Protein AF-C5M8R8-F1 (afdb_monomer_lite)

Organism: Candida tropicalis (strain ATCC MYA-3404 / T1) (NCBI:txid294747)

Structure (mmCIF, N/CA/C/O backbone):
data_AF-C5M8R8-F1
#
_entry.id   AF-C5M8R8-F1
#
loop_
_atom_site.group_PDB
_atom_site.id
_atom_site.type_symbol
_atom_site.label_atom_id
_atom_site.label_alt_id
_atom_site.label_comp_id
_atom_site.label_asym_id
_atom_site.label_entity_id
_atom_site.label_seq_id
_atom_site.pdbx_PDB_ins_code
_atom_site.Cartn_x
_atom_site.Cartn_y
_atom_site.Cartn_z
_atom_site.occupancy
_atom_site.B_iso_or_equiv
_atom_site.auth_seq_id
_atom_site.auth_comp_id
_atom_site.auth_asym_id
_atom_site.auth_atom_id
_atom_site.pdbx_PDB_model_num
ATOM 1 N N . MET A 1 1 ? 21.595 19.794 -21.893 1.00 38.69 1 MET A N 1
ATOM 2 C CA . MET A 1 1 ? 20.737 19.032 -20.959 1.00 38.69 1 MET A CA 1
ATOM 3 C C . MET A 1 1 ? 20.472 17.686 -21.606 1.00 38.69 1 MET A C 1
ATOM 5 O O . MET A 1 1 ? 19.886 17.672 -22.680 1.00 38.69 1 MET A O 1
ATOM 9 N N . SER A 1 2 ? 20.984 16.586 -21.053 1.00 41.25 2 SER A N 1
ATOM 10 C CA . SER A 1 2 ? 20.682 15.249 -21.571 1.00 41.25 2 SER A CA 1
ATOM 11 C C . SER A 1 2 ? 19.192 14.976 -21.369 1.00 41.25 2 SER A C 1
ATOM 13 O O . SER A 1 2 ? 18.693 14.993 -20.246 1.00 41.25 2 SER A O 1
ATOM 15 N N . SER A 1 3 ? 18.459 14.793 -22.465 1.00 56.84 3 SER A N 1
ATOM 16 C CA . SER A 1 3 ? 17.086 14.297 -22.409 1.00 56.84 3 SER A CA 1
ATOM 17 C C . SER A 1 3 ? 17.131 12.890 -21.816 1.00 56.84 3 SER A C 1
ATOM 19 O O . SER A 1 3 ? 17.787 12.015 -22.382 1.00 56.84 3 SER A O 1
ATOM 21 N N . PHE A 1 4 ? 16.493 12.669 -20.665 1.00 71.19 4 PHE A N 1
ATOM 22 C CA . PHE A 1 4 ? 16.298 11.312 -20.165 1.00 71.19 4 PHE A CA 1
ATOM 23 C C . PHE A 1 4 ? 15.387 10.574 -21.144 1.00 71.19 4 PHE A C 1
ATOM 25 O O . PHE A 1 4 ? 14.213 10.919 -21.295 1.00 71.19 4 PHE A O 1
ATOM 32 N N . ASP A 1 5 ? 15.923 9.555 -21.810 1.00 83.94 5 ASP A N 1
ATOM 33 C CA . ASP A 1 5 ? 15.133 8.689 -22.676 1.00 83.94 5 ASP A CA 1
ATOM 34 C C . ASP A 1 5 ? 14.325 7.702 -21.821 1.00 83.94 5 ASP A C 1
ATOM 36 O O . ASP A 1 5 ? 14.727 6.565 -21.564 1.00 83.94 5 ASP A O 1
ATOM 40 N N . ILE A 1 6 ? 13.169 8.173 -21.344 1.00 88.88 6 ILE A N 1
ATOM 41 C CA . ILE A 1 6 ? 12.227 7.377 -20.547 1.00 88.88 6 ILE A CA 1
ATOM 42 C C . ILE A 1 6 ? 11.770 6.133 -21.318 1.00 88.88 6 ILE A C 1
ATOM 44 O O . ILE A 1 6 ? 11.559 5.088 -20.707 1.00 88.88 6 ILE A O 1
ATOM 48 N N . GLY A 1 7 ? 11.649 6.217 -22.648 1.00 88.81 7 GLY A N 1
ATOM 49 C CA . GLY A 1 7 ? 11.274 5.079 -23.485 1.00 88.81 7 GLY A CA 1
ATOM 50 C C . GLY A 1 7 ? 12.310 3.962 -23.399 1.00 88.81 7 GLY A C 1
ATOM 51 O O . GLY A 1 7 ? 11.953 2.810 -23.146 1.00 88.81 7 GLY A O 1
ATOM 52 N N . LYS A 1 8 ? 13.594 4.321 -23.503 1.00 90.75 8 LYS A N 1
ATOM 53 C CA . LYS A 1 8 ? 14.705 3.379 -23.342 1.00 90.75 8 LYS A CA 1
ATOM 54 C C . LYS A 1 8 ? 14.744 2.760 -21.944 1.00 90.75 8 LYS A C 1
ATOM 56 O O . LYS A 1 8 ? 14.885 1.544 -21.835 1.00 90.75 8 LYS A O 1
ATOM 61 N N . ILE A 1 9 ? 14.566 3.557 -20.884 1.00 92.38 9 ILE A N 1
ATOM 62 C CA . ILE A 1 9 ? 14.523 3.036 -19.503 1.00 92.38 9 ILE A CA 1
ATOM 63 C C . ILE A 1 9 ? 13.389 2.012 -19.358 1.00 92.38 9 ILE A C 1
ATOM 65 O O . ILE A 1 9 ? 13.623 0.904 -18.884 1.00 92.38 9 ILE A O 1
ATOM 69 N N . VAL A 1 10 ? 12.184 2.339 -19.834 1.00 92.56 10 VAL A N 1
ATOM 70 C CA . VAL A 1 10 ? 11.015 1.443 -19.794 1.00 92.56 10 VAL A CA 1
ATOM 71 C C . VAL A 1 10 ? 11.273 0.130 -20.539 1.00 92.56 10 VAL A C 1
ATOM 73 O O . VAL A 1 10 ? 10.961 -0.942 -20.011 1.00 92.56 10 VAL A O 1
ATOM 76 N N . SER A 1 11 ? 11.873 0.187 -21.734 1.00 90.94 11 SER A N 1
ATOM 77 C CA . SER A 1 11 ? 12.213 -1.026 -22.487 1.00 90.94 11 SER A CA 1
ATOM 78 C C . SER A 1 11 ? 13.253 -1.885 -21.770 1.00 90.94 11 SER A C 1
ATOM 80 O O . SER A 1 11 ? 13.098 -3.102 -21.714 1.00 90.94 11 SER A O 1
ATOM 82 N N . SER A 1 12 ? 14.267 -1.263 -21.162 1.00 91.81 12 SER A N 1
ATOM 83 C CA . SER A 1 12 ? 15.337 -1.982 -20.468 1.00 91.81 12 SER A CA 1
ATOM 84 C C . SER A 1 12 ? 14.864 -2.606 -19.151 1.00 91.81 12 SER A C 1
ATOM 86 O O . SER A 1 12 ? 15.267 -3.724 -18.841 1.00 91.81 12 SER A O 1
ATOM 88 N N . LEU A 1 13 ? 13.956 -1.950 -18.412 1.00 91.44 13 LEU A N 1
ATOM 89 C CA . LEU A 1 13 ? 13.309 -2.525 -17.219 1.00 91.44 13 LEU A CA 1
ATOM 90 C C . LEU A 1 13 ? 12.510 -3.793 -17.553 1.00 91.44 13 LEU A C 1
ATOM 92 O O . LEU A 1 13 ? 12.461 -4.722 -16.753 1.00 91.44 13 LEU A O 1
ATOM 96 N N . SER A 1 14 ? 11.921 -3.842 -18.750 1.00 89.38 14 SER A N 1
ATOM 97 C CA . SER A 1 14 ? 11.126 -4.980 -19.233 1.00 89.38 14 SER A CA 1
ATOM 98 C C . SER A 1 14 ? 11.961 -6.037 -19.973 1.00 89.38 14 SER A C 1
ATOM 100 O O . SER A 1 14 ? 11.403 -6.985 -20.524 1.00 89.38 14 SER A O 1
ATOM 102 N N . SER A 1 15 ? 13.286 -5.873 -20.039 1.00 90.12 15 SER A N 1
ATOM 103 C CA . SER A 1 15 ? 14.164 -6.774 -20.788 1.00 90.12 15 SER A CA 1
ATOM 104 C C . SER A 1 15 ? 14.298 -8.138 -20.116 1.00 90.12 15 SER A C 1
ATOM 106 O O . SER A 1 15 ? 14.387 -8.260 -18.894 1.00 90.12 15 SER A O 1
ATOM 108 N N . THR A 1 16 ? 14.432 -9.193 -20.916 1.00 88.06 16 THR A N 1
ATOM 109 C CA . THR A 1 16 ? 14.779 -10.530 -20.416 1.00 88.06 16 THR A CA 1
ATOM 110 C C . THR A 1 16 ? 16.230 -10.611 -19.930 1.00 88.06 16 THR A C 1
ATOM 112 O O . THR A 1 16 ? 16.561 -11.485 -19.124 1.00 88.06 16 THR A O 1
ATOM 115 N N . LYS A 1 17 ? 17.100 -9.674 -20.335 1.00 90.88 17 LYS A N 1
ATOM 116 C CA . LYS A 1 17 ? 18.519 -9.671 -19.964 1.00 90.88 17 LYS A CA 1
ATOM 117 C C . LYS A 1 17 ? 18.756 -8.982 -18.620 1.00 90.88 17 LYS A C 1
ATOM 119 O O . LYS A 1 17 ? 18.509 -7.791 -18.467 1.00 90.88 17 LYS A O 1
ATOM 124 N N . ILE A 1 18 ? 19.359 -9.714 -17.680 1.00 88.94 18 ILE A N 1
ATOM 125 C CA . ILE A 1 18 ? 19.709 -9.223 -16.333 1.00 88.94 18 ILE A CA 1
ATOM 126 C C . ILE A 1 18 ? 20.526 -7.926 -16.375 1.00 88.94 18 ILE A C 1
ATOM 128 O O . ILE A 1 18 ? 20.224 -6.990 -15.640 1.00 88.94 18 ILE A O 1
ATOM 132 N N . LYS A 1 19 ? 21.548 -7.859 -17.238 1.00 91.81 19 LYS A N 1
ATOM 133 C CA . LYS A 1 19 ? 22.418 -6.680 -17.341 1.00 91.81 19 LYS A CA 1
ATOM 134 C C . LYS A 1 19 ? 21.629 -5.425 -17.724 1.00 91.81 19 LYS A C 1
ATOM 136 O O . LYS A 1 19 ? 21.796 -4.393 -17.091 1.00 91.81 19 LYS A O 1
ATOM 141 N N . GLU A 1 20 ? 20.726 -5.539 -18.698 1.00 90.94 20 GLU A N 1
ATOM 142 C CA . GLU A 1 20 ? 19.896 -4.414 -19.146 1.00 90.94 20 GLU A CA 1
ATOM 143 C C . GLU A 1 20 ? 18.941 -3.942 -18.040 1.00 90.94 20 GLU A C 1
ATOM 145 O O . GLU A 1 20 ? 18.772 -2.736 -17.867 1.00 90.94 20 GLU A O 1
ATOM 150 N N . ARG A 1 21 ? 18.382 -4.864 -17.241 1.00 92.50 21 ARG A N 1
ATOM 151 C CA . ARG A 1 21 ? 17.550 -4.509 -16.078 1.00 92.50 21 ARG A CA 1
ATOM 152 C C . ARG A 1 21 ? 18.353 -3.794 -14.987 1.00 92.50 21 ARG A C 1
ATOM 154 O O . ARG A 1 21 ? 17.881 -2.796 -14.452 1.00 92.50 21 ARG A O 1
ATOM 161 N N . ASN A 1 22 ? 19.573 -4.247 -14.698 1.00 91.75 22 ASN A N 1
ATOM 162 C CA . ASN A 1 22 ? 20.460 -3.590 -13.728 1.00 91.75 22 ASN A CA 1
ATOM 163 C C . ASN A 1 22 ? 20.870 -2.183 -14.192 1.00 91.75 22 ASN A C 1
ATOM 165 O O . ASN A 1 22 ? 20.779 -1.226 -13.427 1.00 91.75 22 ASN A O 1
ATOM 169 N N . ASP A 1 23 ? 21.261 -2.035 -15.460 1.00 91.06 23 ASP A N 1
ATOM 170 C CA . ASP A 1 23 ? 21.603 -0.731 -16.041 1.00 91.06 23 ASP A CA 1
ATOM 171 C C . ASP A 1 23 ? 20.388 0.221 -16.030 1.00 91.06 23 ASP A C 1
ATOM 173 O O . ASP A 1 23 ? 20.522 1.432 -15.820 1.00 91.06 23 ASP A O 1
ATOM 177 N N . ALA A 1 24 ? 19.180 -0.323 -16.210 1.00 92.25 24 ALA A N 1
ATOM 178 C CA . ALA A 1 24 ? 17.938 0.432 -16.106 1.00 92.25 24 ALA A CA 1
ATOM 179 C C . ALA A 1 24 ? 17.629 0.878 -14.671 1.00 92.25 24 ALA A C 1
ATOM 181 O O . ALA A 1 24 ? 17.174 2.005 -14.496 1.00 92.25 24 ALA A O 1
ATOM 182 N N . LEU A 1 25 ? 17.907 0.053 -13.655 1.00 93.25 25 LEU A N 1
ATOM 183 C CA . LEU A 1 25 ? 17.785 0.439 -12.242 1.00 93.25 25 LEU A CA 1
ATOM 184 C C . LEU A 1 25 ? 18.735 1.593 -11.889 1.00 93.25 25 LEU A C 1
ATOM 186 O O . LEU A 1 25 ? 18.297 2.573 -11.294 1.00 93.25 25 LEU A O 1
ATOM 190 N N . ASN A 1 26 ? 19.984 1.555 -12.361 1.00 92.81 26 ASN A N 1
ATOM 191 C CA . ASN A 1 26 ? 20.930 2.672 -12.198 1.00 92.81 26 ASN A CA 1
ATOM 192 C C . ASN A 1 26 ? 20.443 3.949 -12.916 1.00 92.81 26 ASN A C 1
ATOM 194 O O . ASN A 1 26 ? 20.587 5.078 -12.437 1.00 92.81 26 ASN A O 1
ATOM 198 N N . SER A 1 27 ? 19.816 3.788 -14.085 1.00 92.00 27 SER A N 1
ATOM 199 C CA . SER A 1 27 ? 19.202 4.912 -14.803 1.00 92.00 27 SER A CA 1
ATOM 200 C C . SER A 1 27 ? 17.996 5.475 -14.041 1.00 92.00 27 SER A C 1
ATOM 202 O O . SER A 1 27 ? 17.795 6.690 -14.013 1.00 92.00 27 SER A O 1
ATOM 204 N N . LEU A 1 28 ? 17.210 4.606 -13.399 1.00 92.75 28 LEU A N 1
ATOM 205 C CA . LEU A 1 28 ? 16.053 4.968 -12.583 1.00 92.75 28 LEU A CA 1
ATOM 206 C C . LEU A 1 28 ? 16.464 5.763 -11.342 1.00 92.75 28 LEU A C 1
ATOM 208 O O . LEU A 1 28 ? 15.839 6.778 -11.044 1.00 92.75 28 LEU A O 1
ATOM 212 N N . GLU A 1 29 ? 17.551 5.358 -10.687 1.00 93.12 29 GLU A N 1
ATOM 213 C CA . GLU A 1 29 ? 18.184 6.110 -9.601 1.00 93.12 29 GLU A CA 1
ATOM 214 C C . GLU A 1 29 ? 18.549 7.534 -10.031 1.00 93.12 29 GLU A C 1
ATOM 216 O O . GLU A 1 29 ? 18.265 8.519 -9.350 1.00 93.12 29 GLU A O 1
ATOM 221 N N . THR A 1 30 ? 19.128 7.677 -11.222 1.00 90.62 30 THR A N 1
ATOM 222 C CA . THR A 1 30 ? 19.473 9.003 -11.741 1.00 90.62 30 THR A CA 1
ATOM 223 C C . THR A 1 30 ? 18.213 9.854 -11.957 1.00 90.62 30 THR A C 1
ATOM 225 O O . THR A 1 30 ? 18.203 11.052 -11.660 1.00 90.62 30 THR A O 1
ATOM 228 N N . VAL A 1 31 ? 17.114 9.253 -12.432 1.00 90.38 31 VAL A N 1
ATOM 229 C CA . VAL A 1 31 ? 15.828 9.948 -12.612 1.00 90.38 31 VAL A CA 1
ATOM 230 C C . VAL A 1 31 ? 15.229 10.378 -11.269 1.00 90.38 31 VAL A C 1
ATOM 232 O O . VAL A 1 31 ? 14.767 11.522 -11.164 1.00 90.38 31 VAL A O 1
ATOM 235 N N . THR A 1 32 ? 15.253 9.520 -10.242 1.00 89.25 32 THR A N 1
ATOM 236 C CA . THR A 1 32 ? 14.716 9.848 -8.910 1.00 89.25 32 THR A CA 1
ATOM 237 C C . THR A 1 32 ? 15.487 11.004 -8.275 1.00 89.25 32 THR A C 1
ATOM 239 O O . THR A 1 32 ? 14.854 11.977 -7.860 1.00 89.25 32 THR A O 1
ATOM 242 N N . LEU A 1 33 ? 16.824 10.970 -8.318 1.00 88.19 33 LEU A N 1
ATOM 243 C CA . LEU A 1 33 ? 17.707 11.986 -7.726 1.00 88.19 33 LEU A CA 1
ATOM 244 C C . LEU A 1 33 ? 17.760 13.312 -8.504 1.00 88.19 33 LEU A C 1
ATOM 246 O O . LEU A 1 33 ? 18.037 14.368 -7.936 1.00 88.19 33 LEU A O 1
ATOM 250 N N . SER A 1 34 ? 17.519 13.287 -9.815 1.00 87.88 34 SER A N 1
ATOM 251 C CA . SER A 1 34 ? 17.586 14.497 -10.645 1.00 87.88 34 SER A CA 1
ATOM 252 C C . SER A 1 34 ? 16.464 15.501 -10.337 1.00 87.88 34 SER A C 1
ATOM 254 O O . SER A 1 34 ? 15.442 15.165 -9.755 1.00 87.88 34 SER A O 1
ATOM 256 N N . LYS A 1 35 ? 16.558 16.740 -10.837 1.00 84.44 35 LYS A N 1
ATOM 257 C CA . LYS A 1 35 ? 15.422 17.693 -10.834 1.00 84.44 35 LYS A CA 1
ATOM 258 C C . LYS A 1 35 ? 14.409 17.438 -11.963 1.00 84.44 35 LYS A C 1
ATOM 260 O O . LYS A 1 35 ? 13.541 18.274 -12.210 1.00 84.44 35 LYS A O 1
ATOM 265 N N . PHE A 1 36 ? 14.541 16.323 -12.686 1.00 83.88 36 PHE A N 1
ATOM 266 C CA . PHE A 1 36 ? 13.657 15.986 -13.794 1.00 83.88 36 PHE A CA 1
ATOM 267 C C . PHE A 1 36 ? 12.233 15.720 -13.300 1.00 83.88 36 PHE A C 1
ATOM 269 O O . PHE A 1 36 ? 12.032 15.042 -12.290 1.00 83.88 36 PHE A O 1
ATOM 276 N N . ARG A 1 37 ? 11.255 16.248 -14.039 1.00 85.06 37 ARG A N 1
ATOM 277 C CA . ARG A 1 37 ? 9.827 16.134 -13.736 1.00 85.06 37 ARG A CA 1
ATOM 278 C C . ARG A 1 37 ? 9.163 15.205 -14.731 1.00 85.06 37 ARG A C 1
ATOM 280 O O . ARG A 1 37 ? 9.213 15.454 -15.935 1.00 85.06 37 ARG A O 1
ATOM 287 N N . LEU A 1 38 ? 8.523 14.161 -14.224 1.00 88.31 38 LEU A N 1
ATOM 288 C CA . LEU A 1 38 ? 7.765 13.236 -15.052 1.00 88.31 38 LEU A CA 1
ATOM 289 C C . LEU A 1 38 ? 6.380 13.818 -15.311 1.00 88.31 38 LEU A C 1
ATOM 291 O O . LEU A 1 38 ? 5.652 14.138 -14.378 1.00 88.31 38 LEU A O 1
ATOM 295 N N . ASN A 1 39 ? 5.982 13.918 -16.577 1.00 89.94 39 ASN A N 1
ATOM 296 C CA . ASN A 1 39 ? 4.575 14.158 -16.887 1.00 89.94 39 ASN A CA 1
ATOM 297 C C . ASN A 1 39 ? 3.729 12.902 -16.585 1.00 89.94 39 ASN A C 1
ATOM 299 O O . ASN A 1 39 ? 4.257 11.802 -16.415 1.00 89.94 39 ASN A O 1
ATOM 303 N N . SER A 1 40 ? 2.398 13.035 -16.579 1.00 90.25 40 SER A N 1
ATOM 304 C CA . SER A 1 40 ? 1.496 11.926 -16.220 1.00 90.25 40 SER A CA 1
ATOM 305 C C . SER A 1 40 ? 1.686 10.661 -17.059 1.00 90.25 40 SER A C 1
ATOM 307 O O . SER A 1 40 ? 1.617 9.554 -16.524 1.00 90.25 40 SER A O 1
ATOM 309 N N . LYS A 1 41 ? 1.969 10.801 -18.359 1.00 91.62 41 LYS A N 1
ATOM 310 C CA . LYS A 1 41 ? 2.211 9.653 -19.240 1.00 91.62 41 LYS A CA 1
ATOM 311 C C . LYS A 1 41 ? 3.531 8.964 -18.894 1.00 91.62 41 LYS A C 1
ATOM 313 O O . LYS A 1 41 ? 3.564 7.742 -18.802 1.00 91.62 41 LYS A O 1
ATOM 318 N N . GLN A 1 42 ? 4.598 9.735 -18.685 1.00 92.88 42 GLN A N 1
ATOM 319 C CA . GLN A 1 42 ? 5.911 9.211 -18.306 1.00 92.88 42 GLN A CA 1
ATOM 320 C C . GLN A 1 42 ? 5.859 8.508 -16.951 1.00 92.88 42 GLN A C 1
ATOM 322 O O . GLN A 1 42 ? 6.373 7.401 -16.839 1.00 92.88 42 GLN A O 1
ATOM 327 N N . PHE A 1 43 ? 5.187 9.105 -15.961 1.00 94.19 43 PHE A N 1
ATOM 328 C CA . PHE A 1 43 ? 5.002 8.493 -14.648 1.00 94.19 43 PHE A CA 1
ATOM 329 C C . PHE A 1 43 ? 4.303 7.135 -14.757 1.00 94.19 43 PHE A C 1
ATOM 331 O O . PHE A 1 43 ? 4.831 6.148 -14.261 1.00 94.19 43 PHE A O 1
ATOM 338 N N . ARG A 1 44 ? 3.170 7.058 -15.475 1.00 94.00 44 ARG A N 1
ATOM 339 C CA . ARG A 1 44 ? 2.433 5.796 -15.677 1.00 94.00 44 ARG A CA 1
ATOM 340 C C . ARG A 1 44 ? 3.259 4.722 -16.373 1.00 94.00 44 ARG A C 1
ATOM 342 O O . ARG A 1 44 ? 3.220 3.563 -15.974 1.00 94.00 44 ARG A O 1
ATOM 349 N N . LEU A 1 45 ? 3.971 5.092 -17.438 1.00 94.12 45 LEU A N 1
ATOM 350 C CA . LEU A 1 45 ? 4.803 4.143 -18.178 1.00 94.12 45 LEU A CA 1
ATOM 351 C C . LEU A 1 45 ? 5.933 3.609 -17.298 1.00 94.12 45 LEU A C 1
ATOM 353 O O . LEU A 1 45 ? 6.189 2.408 -17.298 1.00 94.12 45 LEU A O 1
ATOM 357 N N . LEU A 1 46 ? 6.575 4.490 -16.533 1.00 94.81 46 LEU A N 1
ATOM 358 C CA . LEU A 1 46 ? 7.696 4.132 -15.680 1.00 94.81 46 LEU A CA 1
ATOM 359 C C . LEU A 1 46 ? 7.249 3.288 -14.483 1.00 94.81 46 LEU A C 1
ATOM 361 O O . LEU A 1 46 ? 7.834 2.238 -14.244 1.00 94.81 46 LEU A O 1
ATOM 365 N N . SER A 1 47 ? 6.181 3.680 -13.783 1.00 96.19 47 SER A N 1
ATOM 366 C CA . SER A 1 47 ? 5.651 2.912 -12.653 1.00 96.19 47 SER A CA 1
ATOM 367 C C . SER A 1 47 ? 5.169 1.525 -13.084 1.00 96.19 47 SER A C 1
ATOM 369 O O . SER A 1 47 ? 5.491 0.534 -12.433 1.00 96.19 47 SER A O 1
ATOM 371 N N . SER A 1 48 ? 4.490 1.422 -14.233 1.00 95.88 48 SER A N 1
ATOM 372 C CA . SER A 1 48 ? 4.091 0.133 -14.805 1.00 95.88 48 SER A CA 1
ATOM 373 C C . SER A 1 48 ? 5.296 -0.734 -15.184 1.00 95.88 48 SER A C 1
ATOM 375 O O . SER A 1 48 ? 5.288 -1.934 -14.919 1.00 95.88 48 SER A O 1
ATOM 377 N N . ALA A 1 49 ? 6.347 -0.149 -15.766 1.00 95.81 49 ALA A N 1
ATOM 378 C CA . ALA A 1 49 ? 7.567 -0.880 -16.107 1.00 95.81 49 ALA A CA 1
ATOM 379 C C . ALA A 1 49 ? 8.302 -1.398 -14.862 1.00 95.81 49 ALA A C 1
ATOM 381 O O . ALA A 1 49 ? 8.782 -2.528 -14.863 1.00 95.81 49 ALA A O 1
ATOM 382 N N . VAL A 1 50 ? 8.347 -0.605 -13.788 1.00 97.38 50 VAL A N 1
ATOM 383 C CA . VAL A 1 50 ? 8.929 -1.028 -12.507 1.00 97.38 50 VAL A CA 1
ATOM 384 C C . VAL A 1 50 ? 8.109 -2.152 -11.873 1.00 97.38 50 VAL A C 1
ATOM 386 O O . VAL A 1 50 ? 8.687 -3.134 -11.422 1.00 97.38 50 VAL A O 1
ATOM 389 N N . LEU A 1 51 ? 6.775 -2.079 -11.894 1.00 97.00 51 LEU A N 1
ATOM 390 C CA . LEU A 1 51 ? 5.932 -3.172 -11.394 1.00 97.00 51 LEU A CA 1
ATOM 391 C C . LEU A 1 51 ? 6.126 -4.468 -12.193 1.00 97.00 51 LEU A C 1
ATOM 393 O O . LEU A 1 51 ? 6.206 -5.534 -11.595 1.00 97.00 51 LEU A O 1
ATOM 397 N N . LYS A 1 52 ? 6.280 -4.386 -13.521 1.00 95.06 52 LYS A N 1
ATOM 398 C CA . LYS A 1 52 ? 6.614 -5.551 -14.362 1.00 95.06 52 LYS A CA 1
ATOM 399 C C . LYS A 1 52 ? 7.995 -6.125 -14.053 1.00 95.06 52 LYS A C 1
ATOM 401 O O . LYS A 1 52 ? 8.166 -7.342 -14.055 1.00 95.06 52 LYS A O 1
ATOM 406 N N . LEU A 1 53 ? 8.982 -5.267 -13.785 1.00 95.94 53 LEU A N 1
ATOM 407 C CA . LEU A 1 53 ? 10.295 -5.703 -13.311 1.00 95.94 53 LEU A CA 1
ATOM 408 C C . LEU A 1 53 ? 10.158 -6.474 -11.991 1.00 95.94 53 LEU A C 1
ATOM 410 O O . LEU A 1 53 ? 10.729 -7.554 -11.865 1.00 95.94 53 LEU A O 1
ATOM 414 N N . ILE A 1 54 ? 9.401 -5.936 -11.030 1.00 96.88 54 ILE A N 1
ATOM 415 C CA . ILE A 1 54 ? 9.180 -6.577 -9.728 1.00 96.88 54 ILE A CA 1
ATOM 416 C C . ILE A 1 54 ? 8.450 -7.909 -9.902 1.00 96.88 54 ILE A C 1
ATOM 418 O O . ILE A 1 54 ? 8.888 -8.895 -9.326 1.00 96.88 54 ILE A O 1
ATOM 422 N N . GLU A 1 55 ? 7.427 -7.982 -10.752 1.00 94.94 55 GLU A N 1
ATOM 423 C CA . GLU A 1 55 ? 6.747 -9.239 -11.087 1.00 94.94 55 GLU A CA 1
ATOM 424 C C . GLU A 1 55 ? 7.719 -10.291 -11.647 1.00 94.94 55 GLU A C 1
ATOM 426 O O . GLU A 1 55 ? 7.672 -11.469 -11.295 1.00 94.94 55 GLU A O 1
ATOM 431 N N . HIS A 1 56 ? 8.627 -9.882 -12.533 1.00 93.12 56 HIS A N 1
ATOM 432 C CA . HIS A 1 56 ? 9.617 -10.788 -13.103 1.00 93.12 56 HIS A CA 1
ATOM 433 C C . HIS A 1 56 ? 10.634 -11.260 -12.052 1.00 93.12 56 HIS A C 1
ATOM 435 O O . HIS A 1 56 ? 10.931 -12.451 -11.954 1.00 93.12 56 HIS A O 1
ATOM 441 N N . GLU A 1 57 ? 11.183 -10.338 -11.262 1.00 94.81 57 GLU A N 1
ATOM 442 C CA . GLU A 1 57 ? 12.171 -10.652 -10.229 1.00 94.81 57 GLU A CA 1
ATOM 443 C C . GLU A 1 57 ? 11.555 -11.415 -9.044 1.00 94.81 57 GLU A C 1
ATOM 445 O O . GLU A 1 57 ? 12.230 -12.264 -8.469 1.00 94.81 57 GLU A O 1
ATOM 450 N N . SER A 1 58 ? 10.272 -11.214 -8.724 1.00 94.31 58 SER A N 1
ATOM 451 C CA . SER A 1 58 ? 9.571 -11.946 -7.660 1.00 94.31 58 SER A CA 1
ATOM 452 C C . SER A 1 58 ? 9.413 -13.425 -8.011 1.00 94.31 58 SER A C 1
ATOM 454 O O . SER A 1 58 ? 9.651 -14.287 -7.167 1.00 94.31 58 SER A O 1
ATOM 456 N N . ARG A 1 59 ? 9.132 -13.749 -9.281 1.00 93.25 59 ARG A N 1
ATOM 457 C CA . ARG A 1 59 ? 9.116 -15.137 -9.779 1.00 93.25 59 ARG A CA 1
ATOM 458 C C . ARG A 1 59 ? 10.490 -15.802 -9.684 1.00 93.25 59 ARG A C 1
ATOM 460 O O . ARG A 1 59 ? 10.580 -16.995 -9.401 1.00 93.25 59 ARG A O 1
ATOM 467 N N . ILE A 1 60 ? 11.570 -15.050 -9.907 1.00 92.62 60 ILE A N 1
ATOM 468 C CA . ILE A 1 60 ? 12.935 -15.560 -9.704 1.00 92.62 60 ILE A CA 1
ATOM 469 C C . ILE A 1 60 ? 13.189 -15.771 -8.209 1.00 92.62 60 ILE A C 1
ATOM 471 O O . ILE A 1 60 ? 13.697 -16.821 -7.824 1.00 92.62 60 ILE A O 1
ATOM 475 N N . TYR A 1 61 ? 12.794 -14.810 -7.376 1.00 93.81 61 TYR A N 1
ATOM 476 C CA . TYR A 1 61 ? 12.975 -14.846 -5.927 1.00 93.81 61 TYR A CA 1
ATOM 477 C C . TYR A 1 61 ? 12.287 -16.047 -5.275 1.00 93.81 61 TYR A C 1
ATOM 479 O O . TYR A 1 61 ? 12.896 -16.701 -4.432 1.00 93.81 61 TYR A O 1
ATOM 487 N N . MET A 1 62 ? 11.066 -16.389 -5.709 1.00 91.19 62 MET A N 1
ATOM 488 C CA . MET A 1 62 ? 10.343 -17.578 -5.231 1.00 91.19 62 MET A CA 1
ATOM 489 C C . MET A 1 62 ? 11.161 -18.863 -5.400 1.00 91.19 62 MET A C 1
ATOM 491 O O . MET A 1 62 ? 11.154 -19.720 -4.524 1.00 91.19 62 MET A O 1
ATOM 495 N N . ASN A 1 63 ? 11.883 -18.985 -6.515 1.00 88.88 63 ASN A N 1
ATOM 496 C CA . ASN A 1 63 ? 12.681 -20.170 -6.827 1.00 88.88 63 ASN A CA 1
ATOM 497 C C . ASN A 1 63 ? 14.112 -20.086 -6.271 1.00 88.88 63 ASN A C 1
ATOM 499 O O . ASN A 1 63 ? 14.769 -21.108 -6.088 1.00 88.88 63 ASN A O 1
ATOM 503 N N . ASN A 1 64 ? 14.620 -18.873 -6.042 1.00 88.12 64 ASN A N 1
ATOM 504 C CA . ASN A 1 64 ? 15.985 -18.617 -5.605 1.00 88.12 64 ASN A CA 1
ATOM 505 C C . ASN A 1 64 ? 16.071 -17.313 -4.791 1.00 88.12 64 ASN A C 1
ATOM 507 O O . ASN A 1 64 ? 16.262 -16.226 -5.351 1.00 88.12 64 ASN A O 1
ATOM 511 N N . LYS A 1 65 ? 16.003 -17.441 -3.459 1.00 88.62 65 LYS A N 1
ATOM 512 C CA . LYS A 1 65 ? 16.135 -16.348 -2.474 1.00 88.62 65 LYS A CA 1
ATOM 513 C C . LYS A 1 65 ? 17.593 -15.855 -2.345 1.00 88.62 65 LYS A C 1
ATOM 515 O O . LYS A 1 65 ? 18.162 -15.804 -1.258 1.00 88.62 65 LYS A O 1
ATOM 520 N N . SER A 1 66 ? 18.230 -15.531 -3.470 1.00 91.88 66 SER A N 1
ATOM 521 C CA . SER A 1 66 ? 19.596 -14.995 -3.511 1.00 91.88 66 SER A CA 1
ATOM 522 C C . SER A 1 66 ? 19.640 -13.514 -3.131 1.00 91.88 66 SER A C 1
ATOM 524 O O . SER A 1 66 ? 18.747 -12.740 -3.482 1.00 91.88 66 SER A O 1
ATOM 526 N N . THR A 1 67 ? 20.738 -13.095 -2.502 1.00 91.56 67 THR A N 1
ATOM 527 C CA . THR A 1 67 ? 20.985 -11.696 -2.109 1.00 91.56 67 THR A CA 1
ATOM 528 C C . THR A 1 67 ? 20.955 -10.728 -3.294 1.00 91.56 67 THR A C 1
ATOM 530 O O . THR A 1 67 ? 20.559 -9.574 -3.153 1.00 91.56 67 THR A O 1
ATOM 533 N N . THR A 1 68 ? 21.335 -11.183 -4.490 1.00 92.19 68 THR A N 1
ATOM 534 C CA . THR A 1 68 ? 21.296 -10.361 -5.705 1.00 92.19 68 THR A CA 1
ATOM 535 C C . TH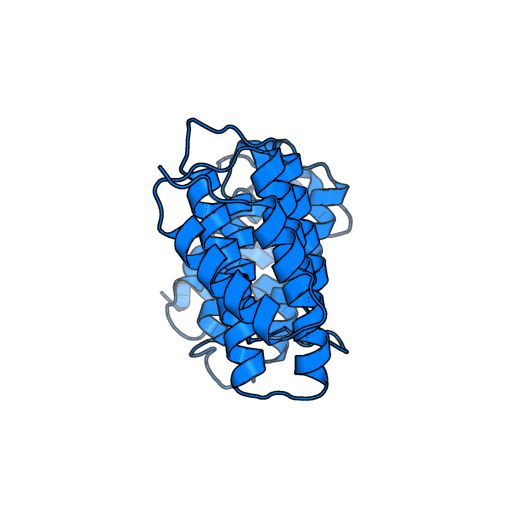R A 1 68 ? 19.867 -10.063 -6.156 1.00 92.19 68 THR A C 1
ATOM 537 O O . THR A 1 68 ? 19.566 -8.926 -6.508 1.00 92.19 68 THR A O 1
ATOM 540 N N . VAL A 1 69 ? 18.979 -11.062 -6.152 1.00 93.19 69 VAL A N 1
ATOM 541 C CA . VAL A 1 69 ? 17.567 -10.867 -6.530 1.00 93.19 69 VAL A CA 1
ATOM 542 C C . VAL A 1 69 ? 16.855 -10.013 -5.479 1.00 93.19 69 VAL A C 1
ATOM 544 O O . VAL A 1 69 ? 16.127 -9.089 -5.834 1.00 93.19 69 VAL A O 1
ATOM 547 N N . ASP A 1 70 ? 17.145 -10.266 -4.202 1.00 94.44 70 ASP A N 1
ATOM 548 C CA . ASP A 1 70 ? 16.663 -9.491 -3.055 1.00 94.44 70 ASP A CA 1
ATOM 549 C C . ASP A 1 70 ? 17.012 -7.994 -3.175 1.00 94.44 70 ASP A C 1
ATOM 551 O O . ASP A 1 70 ? 16.139 -7.125 -3.101 1.00 94.44 70 ASP A O 1
ATOM 555 N N . SER A 1 71 ? 18.277 -7.691 -3.490 1.00 95.31 71 SER A N 1
ATOM 556 C CA . SER A 1 71 ? 18.754 -6.321 -3.699 1.00 95.31 71 SER A CA 1
ATOM 557 C C . SER A 1 71 ? 18.052 -5.627 -4.871 1.00 95.31 71 SER A C 1
ATOM 559 O O . SER A 1 71 ? 17.649 -4.472 -4.735 1.00 95.31 71 SER A O 1
ATOM 561 N N . ARG A 1 72 ? 17.840 -6.321 -5.999 1.00 95.12 72 ARG A N 1
ATOM 562 C CA . ARG A 1 72 ? 17.135 -5.745 -7.160 1.00 95.12 72 ARG A CA 1
ATOM 563 C C . ARG A 1 72 ? 15.676 -5.434 -6.862 1.00 95.12 72 ARG A C 1
ATOM 565 O O . ARG A 1 72 ? 15.190 -4.381 -7.267 1.00 95.12 72 ARG A O 1
ATOM 572 N N . LEU A 1 73 ? 14.988 -6.332 -6.161 1.00 96.88 73 LEU A N 1
ATOM 573 C CA . LEU A 1 73 ? 13.609 -6.122 -5.726 1.00 96.88 73 LEU A CA 1
ATOM 574 C C . LEU A 1 73 ? 13.504 -4.924 -4.778 1.00 96.88 73 LEU A C 1
ATOM 576 O O . LEU A 1 73 ? 12.675 -4.044 -5.006 1.00 96.88 73 LEU A O 1
ATOM 580 N N . SER A 1 74 ? 14.397 -4.856 -3.786 1.00 96.94 74 SER A N 1
ATOM 581 C CA . SER A 1 74 ? 14.472 -3.744 -2.832 1.00 96.94 74 SER A CA 1
ATOM 582 C C . SER A 1 74 ? 14.737 -2.406 -3.534 1.00 96.94 74 SER A C 1
ATOM 584 O O . SER A 1 74 ? 14.063 -1.413 -3.274 1.00 96.94 74 SER A O 1
ATOM 586 N N . GLN A 1 75 ? 15.682 -2.368 -4.481 1.00 97.06 75 GLN A N 1
ATOM 587 C CA . GLN A 1 75 ? 15.967 -1.170 -5.280 1.00 97.06 75 GLN A CA 1
ATOM 588 C C . GLN A 1 75 ? 14.763 -0.747 -6.125 1.00 97.06 75 GLN A C 1
ATOM 590 O O . GLN A 1 75 ? 14.405 0.430 -6.153 1.00 97.06 75 GLN A O 1
ATOM 595 N N . ALA A 1 76 ? 14.114 -1.699 -6.798 1.00 97.50 76 ALA A N 1
ATOM 596 C CA . ALA A 1 76 ? 12.962 -1.418 -7.642 1.00 97.50 76 ALA A CA 1
ATOM 597 C C . ALA A 1 76 ? 11.799 -0.811 -6.838 1.00 97.50 76 ALA A C 1
ATOM 599 O O . ALA A 1 76 ? 11.250 0.218 -7.241 1.00 97.50 76 ALA A O 1
ATOM 600 N N . SER A 1 77 ? 11.449 -1.396 -5.686 1.00 98.06 77 SER A N 1
ATOM 601 C CA . SER A 1 77 ? 10.389 -0.864 -4.821 1.00 98.06 77 SER A CA 1
ATOM 602 C C . SER A 1 77 ? 10.763 0.482 -4.203 1.00 98.06 77 SER A C 1
ATOM 604 O O . SER A 1 77 ? 9.928 1.388 -4.160 1.00 98.06 77 SER A O 1
ATOM 606 N N . TYR A 1 78 ? 12.021 0.654 -3.794 1.00 97.88 78 TYR A N 1
ATOM 607 C CA . TYR A 1 78 ? 12.530 1.916 -3.265 1.00 97.88 78 TYR A CA 1
ATOM 608 C C . TYR A 1 78 ? 12.427 3.050 -4.294 1.00 97.88 78 TYR A C 1
ATOM 610 O O . TYR A 1 78 ? 11.886 4.117 -3.995 1.00 97.88 78 TYR A O 1
ATOM 618 N N . TYR A 1 79 ? 12.876 2.823 -5.532 1.00 97.12 79 TYR A N 1
ATOM 619 C CA . TYR A 1 79 ? 12.780 3.834 -6.584 1.00 97.12 79 TYR A CA 1
ATOM 620 C C . TYR A 1 79 ? 11.331 4.109 -6.991 1.00 97.12 79 TYR A C 1
ATOM 622 O O . TYR A 1 79 ? 10.992 5.265 -7.244 1.00 97.12 79 TYR A O 1
ATOM 630 N N . LEU A 1 80 ? 10.450 3.101 -6.993 1.00 97.75 80 LEU A N 1
ATOM 631 C CA . LEU A 1 80 ? 9.014 3.313 -7.200 1.00 97.75 80 LEU A CA 1
ATOM 632 C C . LEU A 1 80 ? 8.425 4.257 -6.144 1.00 97.75 80 LEU A C 1
ATOM 634 O O . LEU A 1 80 ? 7.675 5.175 -6.493 1.00 97.75 80 LEU A O 1
ATOM 638 N N . ARG A 1 81 ? 8.803 4.074 -4.872 1.00 97.81 81 ARG A N 1
ATOM 639 C CA . ARG A 1 81 ? 8.394 4.966 -3.784 1.00 97.81 81 ARG A CA 1
ATOM 640 C C . ARG A 1 81 ? 8.892 6.387 -4.022 1.00 97.81 81 ARG A C 1
ATOM 642 O O . ARG A 1 81 ? 8.074 7.301 -4.055 1.00 97.81 81 ARG A O 1
ATOM 649 N N . LEU A 1 82 ? 10.192 6.569 -4.272 1.00 96.38 82 LEU A N 1
ATOM 650 C CA . LEU A 1 82 ? 10.779 7.897 -4.499 1.00 96.38 82 LEU A CA 1
ATOM 651 C C . LEU A 1 82 ? 10.141 8.630 -5.683 1.00 96.38 82 LEU A C 1
ATOM 653 O O . LEU A 1 82 ? 9.881 9.829 -5.611 1.00 96.38 82 LEU A O 1
ATOM 657 N N . LEU A 1 83 ? 9.870 7.921 -6.783 1.00 95.06 83 LEU A N 1
ATOM 658 C CA . LEU A 1 83 ? 9.168 8.495 -7.933 1.00 95.06 83 LEU A CA 1
ATOM 659 C C . LEU A 1 83 ? 7.767 8.977 -7.561 1.00 95.06 83 LEU A C 1
ATOM 661 O O . LEU A 1 83 ? 7.324 10.022 -8.042 1.00 95.06 83 LEU A O 1
ATOM 665 N N . THR A 1 84 ? 7.070 8.205 -6.731 1.00 95.81 84 THR A N 1
ATOM 666 C CA . THR A 1 84 ? 5.715 8.517 -6.279 1.00 95.81 84 THR A CA 1
ATOM 667 C C . THR A 1 84 ? 5.721 9.722 -5.348 1.00 95.81 84 THR A C 1
ATOM 669 O O . THR A 1 84 ? 5.009 10.681 -5.619 1.00 95.81 84 THR A O 1
ATOM 672 N N . GLU A 1 85 ? 6.567 9.719 -4.316 1.00 94.94 85 GLU A N 1
ATOM 673 C CA . GLU A 1 85 ? 6.725 10.829 -3.363 1.00 94.94 85 GLU A CA 1
ATOM 674 C C . GLU A 1 85 ? 7.068 12.133 -4.093 1.00 94.94 85 GLU A C 1
ATOM 676 O O . GLU A 1 85 ? 6.376 13.136 -3.943 1.00 94.94 85 GLU A O 1
ATOM 681 N N . LYS A 1 86 ? 8.030 12.089 -5.016 1.00 92.88 86 LYS A N 1
ATOM 682 C CA . LYS A 1 86 ? 8.393 13.241 -5.848 1.00 92.88 86 LYS A CA 1
ATOM 683 C C . LYS A 1 86 ? 7.242 13.751 -6.717 1.00 92.88 86 LYS A C 1
ATOM 685 O O . LYS A 1 86 ? 7.119 14.953 -6.929 1.00 92.88 86 LYS A O 1
ATOM 690 N N . SER A 1 87 ? 6.413 12.852 -7.245 1.00 92.56 87 SER A N 1
ATOM 691 C CA . SER A 1 87 ? 5.249 13.233 -8.061 1.00 92.56 87 SER A CA 1
ATOM 692 C C . SER A 1 87 ? 4.111 13.811 -7.220 1.00 92.56 87 SER A C 1
ATOM 694 O O . SER A 1 87 ? 3.321 14.602 -7.726 1.00 92.56 87 SER A O 1
ATOM 696 N N . ILE A 1 88 ? 4.031 13.421 -5.947 1.00 92.94 88 ILE A N 1
ATOM 697 C CA . ILE A 1 88 ? 3.096 13.970 -4.965 1.00 92.94 88 ILE A CA 1
ATOM 698 C C . ILE A 1 88 ? 3.528 15.378 -4.537 1.00 92.94 88 ILE A C 1
ATOM 700 O O . ILE A 1 88 ? 2.696 16.280 -4.472 1.00 92.94 88 ILE A O 1
ATOM 704 N N . GLU A 1 89 ? 4.819 15.571 -4.263 1.00 90.75 89 GLU A N 1
ATOM 705 C CA . GLU A 1 89 ? 5.383 16.849 -3.813 1.00 90.75 89 GLU A CA 1
ATOM 706 C C . GLU A 1 89 ? 5.439 17.908 -4.927 1.00 90.75 89 GLU A C 1
ATOM 708 O O . GLU A 1 89 ? 5.418 19.112 -4.652 1.00 90.75 89 GLU A O 1
ATOM 713 N N . ASP A 1 90 ? 5.501 17.493 -6.197 1.00 86.19 90 ASP A N 1
ATOM 714 C CA . ASP A 1 90 ? 5.541 18.417 -7.328 1.00 86.19 90 ASP A CA 1
ATOM 715 C C . ASP A 1 90 ? 4.159 19.003 -7.649 1.00 86.19 90 ASP A C 1
ATOM 717 O O . ASP A 1 90 ? 3.450 18.566 -8.556 1.00 86.19 90 ASP A O 1
ATOM 721 N N . THR A 1 91 ? 3.816 20.088 -6.957 1.00 80.19 91 THR A N 1
ATOM 722 C CA . THR A 1 91 ? 2.562 20.842 -7.138 1.00 80.19 91 THR A CA 1
ATOM 723 C C . THR A 1 91 ? 2.336 21.382 -8.555 1.00 80.19 91 THR A C 1
ATOM 725 O O . THR A 1 91 ? 1.237 21.831 -8.879 1.00 80.19 91 THR A O 1
ATOM 728 N N . ARG A 1 92 ? 3.350 21.344 -9.429 1.00 80.19 92 ARG A N 1
ATOM 729 C CA . ARG A 1 92 ? 3.248 21.792 -10.827 1.00 80.19 92 ARG A CA 1
ATOM 730 C C . ARG A 1 92 ? 2.748 20.693 -11.760 1.00 80.19 92 ARG A C 1
ATOM 732 O O . ARG A 1 92 ? 2.323 20.999 -12.873 1.00 80.19 92 ARG A O 1
ATOM 739 N N . VAL A 1 93 ? 2.811 19.430 -11.338 1.00 77.94 93 VAL A N 1
ATOM 740 C CA . VAL A 1 93 ? 2.343 18.278 -12.112 1.00 77.94 93 VAL A CA 1
ATOM 741 C C . VAL A 1 93 ? 1.152 17.658 -11.394 1.00 77.94 93 VAL A C 1
ATOM 743 O O . VAL A 1 93 ? 1.296 16.854 -10.484 1.00 77.94 93 VAL A O 1
ATOM 746 N N . ASN A 1 94 ? -0.057 17.993 -11.842 1.00 78.56 94 ASN A N 1
ATOM 747 C CA . ASN A 1 94 ? -1.261 17.419 -11.254 1.00 78.56 94 ASN A CA 1
ATOM 748 C C . ASN A 1 94 ? -1.578 16.048 -11.882 1.00 78.56 94 ASN A C 1
ATOM 750 O O . ASN A 1 94 ? -2.139 15.952 -12.981 1.00 78.56 94 ASN A O 1
ATOM 754 N N . LEU A 1 95 ? -1.181 14.970 -11.203 1.00 88.31 95 LEU A N 1
ATOM 755 C CA . LEU A 1 95 ? -1.543 13.610 -11.595 1.00 88.31 95 LEU A CA 1
ATOM 756 C C . LEU A 1 95 ? -2.986 13.298 -11.179 1.00 88.31 95 LEU A C 1
ATOM 758 O O . LEU A 1 95 ? -3.372 13.441 -10.026 1.00 88.31 95 LEU A O 1
ATOM 762 N N . LYS A 1 96 ? -3.793 12.801 -12.126 1.00 91.50 96 LYS A N 1
ATOM 763 C CA . LYS A 1 96 ? -5.179 12.384 -11.846 1.00 91.50 96 LYS A CA 1
ATOM 764 C C . LYS A 1 96 ? -5.209 11.247 -10.821 1.00 91.50 96 LYS A C 1
ATOM 766 O O . LYS A 1 96 ? -4.428 10.307 -10.979 1.00 91.50 96 LYS A O 1
ATOM 771 N N . HIS A 1 97 ? -6.192 11.249 -9.911 1.00 92.31 97 HIS A N 1
ATOM 772 C CA . HIS A 1 97 ? -6.387 10.202 -8.889 1.00 92.31 97 HIS A CA 1
ATOM 773 C C . HIS A 1 97 ? -6.276 8.780 -9.464 1.00 92.31 97 HIS A C 1
ATOM 775 O O . HIS A 1 97 ? -5.603 7.932 -8.889 1.00 92.31 97 HIS A O 1
ATOM 781 N N . LYS A 1 98 ? -6.854 8.538 -10.652 1.00 94.06 98 LYS A N 1
ATOM 782 C CA . LYS A 1 98 ? -6.843 7.226 -11.309 1.00 94.06 98 LYS A CA 1
ATOM 783 C C . LYS A 1 98 ? -5.428 6.692 -11.553 1.00 94.06 98 LYS A C 1
ATOM 785 O O . LYS A 1 98 ? -5.201 5.503 -11.423 1.00 94.06 98 LYS A O 1
ATOM 790 N N . THR A 1 99 ? -4.467 7.580 -11.818 1.00 94.94 99 THR A N 1
ATOM 791 C CA . THR A 1 99 ? -3.048 7.221 -11.987 1.00 94.94 99 THR A CA 1
ATOM 792 C C . THR A 1 99 ? -2.468 6.612 -10.711 1.00 94.94 99 THR A C 1
ATOM 794 O O . THR A 1 99 ? -1.767 5.607 -10.773 1.00 94.94 99 THR A O 1
ATOM 797 N N . TYR A 1 100 ? -2.764 7.216 -9.561 1.00 96.38 100 TYR A N 1
ATOM 798 C CA . TYR A 1 100 ? -2.310 6.721 -8.267 1.00 96.38 100 TYR A CA 1
ATOM 799 C C . TYR A 1 100 ? -3.085 5.484 -7.822 1.00 96.38 100 TYR A C 1
ATOM 801 O O . TYR A 1 100 ? -2.496 4.558 -7.279 1.00 96.38 100 TYR A O 1
ATOM 809 N N . LEU A 1 101 ? -4.386 5.432 -8.105 1.00 96.44 101 LEU A N 1
ATOM 810 C CA . LEU A 1 101 ? -5.202 4.256 -7.829 1.00 96.44 101 LEU A CA 1
ATOM 811 C C . LEU A 1 101 ? -4.704 3.029 -8.604 1.00 96.44 101 LEU A C 1
ATOM 813 O O . LEU A 1 101 ? -4.540 1.966 -8.015 1.00 96.44 101 LEU A O 1
ATOM 817 N N . ASP A 1 102 ? -4.410 3.178 -9.897 1.00 96.44 102 ASP A N 1
ATOM 818 C CA . ASP A 1 102 ? -3.860 2.090 -10.712 1.00 96.44 102 ASP A CA 1
ATOM 819 C C . ASP A 1 102 ? -2.505 1.612 -10.160 1.00 96.44 102 ASP A C 1
ATOM 821 O O . ASP A 1 102 ? -2.223 0.416 -10.169 1.00 96.44 102 ASP A O 1
ATOM 825 N N . LEU A 1 103 ? -1.692 2.523 -9.614 1.00 97.88 103 LEU A N 1
ATOM 826 C CA . LEU A 1 103 ? -0.445 2.177 -8.931 1.00 97.88 103 LEU A CA 1
ATOM 827 C C . LEU A 1 103 ? -0.691 1.410 -7.621 1.00 97.88 103 LEU A C 1
ATOM 829 O O . LEU A 1 103 ? -0.044 0.392 -7.397 1.00 97.88 103 LEU A O 1
ATOM 833 N N . VAL A 1 104 ? -1.634 1.843 -6.778 1.00 98.12 104 VAL A N 1
ATOM 834 C CA . VAL A 1 104 ? -1.999 1.124 -5.540 1.00 98.12 104 VAL A CA 1
ATOM 835 C C . VAL A 1 104 ? -2.481 -0.290 -5.854 1.00 98.12 104 VAL A C 1
ATOM 837 O O . VAL A 1 104 ? -2.037 -1.244 -5.218 1.00 98.12 104 VAL A O 1
ATOM 840 N N . LEU A 1 105 ? -3.354 -0.443 -6.853 1.00 97.25 105 LEU A N 1
ATOM 841 C CA . LEU A 1 105 ? -3.855 -1.751 -7.276 1.00 97.25 105 LEU A CA 1
ATOM 842 C C . LEU A 1 105 ? -2.743 -2.614 -7.887 1.00 97.25 105 LEU A C 1
ATOM 844 O O . LEU A 1 105 ? -2.659 -3.798 -7.575 1.00 97.25 105 LEU A O 1
ATOM 848 N N . GLY A 1 106 ? -1.840 -2.019 -8.667 1.00 97.38 106 GLY A N 1
ATOM 849 C CA . GLY A 1 106 ? -0.667 -2.715 -9.189 1.00 97.38 106 GLY A CA 1
ATOM 850 C C . GLY A 1 106 ? 0.282 -3.199 -8.088 1.00 97.38 106 GLY A C 1
ATOM 851 O O . GLY A 1 106 ? 0.744 -4.333 -8.141 1.00 97.38 106 GLY A O 1
ATOM 852 N N . ILE A 1 107 ? 0.533 -2.387 -7.054 1.00 98.12 107 ILE A N 1
ATOM 853 C CA . ILE A 1 107 ? 1.320 -2.804 -5.881 1.00 98.12 107 ILE A CA 1
ATOM 854 C C . ILE A 1 107 ? 0.606 -3.933 -5.132 1.00 98.12 107 ILE A C 1
ATOM 856 O O . ILE A 1 107 ? 1.243 -4.923 -4.783 1.00 98.12 107 ILE A O 1
ATOM 860 N N . LYS A 1 108 ? -0.712 -3.813 -4.916 1.00 96.81 108 LYS A N 1
ATOM 861 C CA . LYS A 1 108 ? -1.540 -4.850 -4.279 1.00 96.81 108 LYS A CA 1
ATOM 862 C C . LYS A 1 108 ? -1.379 -6.203 -4.978 1.00 96.81 108 LYS A C 1
ATOM 864 O O . LYS A 1 108 ? -1.284 -7.221 -4.301 1.00 96.81 108 LYS A O 1
ATOM 869 N N . ASP A 1 109 ? -1.360 -6.216 -6.310 1.00 95.12 109 ASP A N 1
ATOM 870 C CA . ASP A 1 109 ? -1.230 -7.440 -7.110 1.00 95.12 109 ASP A CA 1
ATOM 871 C C . ASP A 1 109 ? 0.169 -8.076 -7.031 1.00 95.12 109 ASP A C 1
ATOM 873 O O . ASP A 1 109 ? 0.298 -9.273 -7.259 1.00 95.12 109 ASP A O 1
ATOM 877 N N . GLN A 1 110 ? 1.203 -7.304 -6.678 1.00 95.62 110 GLN A N 1
ATOM 878 C CA . GLN A 1 110 ? 2.594 -7.773 -6.564 1.00 95.62 110 GLN A CA 1
ATOM 879 C C . GLN A 1 110 ? 3.070 -7.936 -5.111 1.00 95.62 110 GLN A C 1
ATOM 881 O O . GLN A 1 110 ? 4.240 -8.230 -4.870 1.00 95.62 110 GLN A O 1
ATOM 886 N N . TYR A 1 111 ? 2.195 -7.697 -4.132 1.00 95.88 111 TYR A N 1
ATOM 887 C CA . TYR A 1 111 ? 2.580 -7.635 -2.720 1.00 95.88 111 TYR A CA 1
ATOM 888 C C . TYR A 1 111 ? 2.911 -9.011 -2.126 1.00 95.88 111 TYR A C 1
ATOM 890 O O . TYR A 1 111 ? 3.749 -9.121 -1.228 1.00 95.88 111 TYR A O 1
ATOM 898 N N . TYR A 1 112 ? 2.238 -10.047 -2.624 1.00 93.81 112 TYR A N 1
ATOM 899 C CA . TYR A 1 112 ? 2.370 -11.421 -2.156 1.00 93.81 112 TYR A CA 1
ATOM 900 C C . TYR A 1 112 ? 3.019 -12.302 -3.220 1.00 93.81 112 TYR A C 1
ATOM 902 O O . TYR A 1 112 ? 2.896 -12.055 -4.421 1.00 93.81 112 TYR A O 1
ATOM 910 N N . ILE A 1 113 ? 3.682 -13.354 -2.759 1.00 90.69 113 ILE A N 1
ATOM 911 C CA . ILE A 1 113 ? 4.265 -14.413 -3.567 1.00 90.69 113 ILE A CA 1
ATOM 912 C C . ILE A 1 113 ? 3.749 -15.783 -3.111 1.00 90.69 113 ILE A C 1
ATOM 914 O O . ILE A 1 113 ? 3.454 -15.971 -1.935 1.00 90.69 113 ILE A O 1
ATOM 918 N N . GLY A 1 114 ? 3.658 -16.745 -4.038 1.00 83.06 114 GLY A N 1
ATOM 919 C CA . GLY A 1 114 ? 3.241 -18.118 -3.734 1.00 83.06 114 GLY A CA 1
ATOM 920 C C . GLY A 1 114 ? 1.903 -18.187 -2.989 1.00 83.06 114 GLY A C 1
ATOM 921 O O . GLY A 1 114 ? 0.939 -17.529 -3.381 1.00 83.06 114 GLY A O 1
ATOM 922 N N . ASP A 1 115 ? 1.876 -18.962 -1.904 1.00 80.94 115 ASP A N 1
ATOM 923 C CA . ASP A 1 115 ? 0.720 -19.187 -1.024 1.00 80.94 115 ASP A CA 1
ATOM 924 C C . ASP A 1 115 ? 0.469 -18.003 -0.067 1.00 80.94 115 ASP A C 1
ATOM 926 O O . ASP A 1 115 ? 0.423 -18.164 1.151 1.00 80.94 115 ASP A O 1
ATOM 930 N N . ASP A 1 116 ? 0.323 -16.792 -0.613 1.00 83.06 116 ASP A N 1
ATOM 931 C CA . ASP A 1 116 ? 0.098 -15.553 0.148 1.00 83.06 116 ASP A CA 1
ATOM 932 C C . ASP A 1 116 ? 1.243 -15.155 1.116 1.00 83.06 116 ASP A C 1
ATOM 934 O O . ASP A 1 116 ? 1.029 -14.408 2.077 1.00 83.06 116 ASP A O 1
ATOM 938 N N . GLU A 1 117 ? 2.485 -15.580 0.851 1.00 90.00 117 GLU A N 1
ATOM 939 C CA . GLU A 1 117 ? 3.668 -15.101 1.581 1.00 90.00 117 GLU A CA 1
ATOM 940 C C . GLU A 1 117 ? 3.945 -13.639 1.185 1.00 90.00 117 GLU A C 1
ATOM 942 O O . GLU A 1 117 ? 3.974 -13.288 0.005 1.00 90.00 117 GLU A O 1
ATOM 947 N N . ILE A 1 118 ? 4.135 -12.748 2.161 1.00 93.25 118 ILE A N 1
ATOM 948 C CA . ILE A 1 118 ? 4.505 -11.346 1.895 1.00 93.25 118 ILE A CA 1
ATOM 949 C C . ILE A 1 118 ? 5.852 -11.326 1.175 1.00 93.25 118 ILE A C 1
ATOM 951 O O . ILE A 1 118 ? 6.774 -11.967 1.660 1.00 93.25 118 ILE A O 1
ATOM 955 N N . LEU A 1 119 ? 6.001 -10.548 0.095 1.00 94.25 119 LEU A N 1
ATOM 956 C CA . LEU A 1 119 ? 7.286 -10.348 -0.584 1.00 94.25 119 LEU A CA 1
ATOM 957 C C . LEU A 1 119 ? 8.208 -9.456 0.270 1.00 94.25 119 LEU A C 1
ATOM 959 O O . LEU A 1 119 ? 8.072 -8.224 0.222 1.00 94.25 119 LEU A O 1
ATOM 963 N N . PRO A 1 120 ? 9.165 -10.014 1.041 1.00 92.06 120 PRO A N 1
ATOM 964 C CA . PRO A 1 120 ? 9.844 -9.235 2.074 1.00 92.06 120 PRO A CA 1
ATOM 965 C C . PRO A 1 120 ? 10.655 -8.046 1.523 1.00 92.06 120 PRO A C 1
ATOM 967 O O . PRO A 1 120 ? 10.481 -6.952 2.070 1.00 92.06 120 PRO A O 1
ATOM 970 N N . PRO A 1 121 ? 11.426 -8.185 0.415 1.00 94.44 121 PRO A N 1
ATOM 971 C CA . PRO A 1 121 ? 12.232 -7.100 -0.157 1.00 94.44 121 PRO A CA 1
ATOM 972 C C . PRO A 1 121 ? 11.447 -5.831 -0.489 1.00 94.44 121 PRO A C 1
ATOM 974 O O . PRO A 1 121 ? 11.965 -4.729 -0.355 1.00 94.44 121 PRO A O 1
ATOM 977 N N . CYS A 1 122 ? 10.189 -5.973 -0.919 1.00 96.94 122 CYS A N 1
ATOM 978 C CA . CYS A 1 122 ? 9.385 -4.843 -1.385 1.00 96.94 122 CYS A CA 1
ATOM 979 C C . CYS A 1 122 ? 8.371 -4.342 -0.351 1.00 96.94 122 CYS A C 1
ATOM 981 O O . CYS A 1 122 ? 7.908 -3.206 -0.455 1.00 96.94 122 CYS A O 1
ATOM 983 N N . SER A 1 123 ? 8.019 -5.173 0.634 1.00 95.69 123 SER A N 1
ATOM 984 C CA . SER A 1 123 ? 6.890 -4.973 1.557 1.00 95.69 123 SER A CA 1
ATOM 985 C C . SER A 1 123 ? 6.818 -3.571 2.183 1.00 95.69 123 SER A C 1
ATOM 987 O O . SER A 1 123 ? 5.767 -2.925 2.130 1.00 95.69 123 SER A O 1
ATOM 989 N N . ILE A 1 124 ? 7.940 -3.075 2.720 1.00 95.88 124 ILE A N 1
ATOM 990 C CA . ILE A 1 124 ? 8.042 -1.774 3.400 1.00 95.88 124 ILE A CA 1
ATOM 991 C C . ILE A 1 124 ? 7.876 -0.608 2.418 1.00 95.88 124 ILE A C 1
ATOM 993 O O . ILE A 1 124 ? 7.111 0.321 2.676 1.00 95.88 124 ILE A O 1
ATOM 997 N N . ASP A 1 125 ? 8.579 -0.624 1.286 1.00 97.94 125 ASP A N 1
ATOM 998 C CA . ASP A 1 125 ? 8.479 0.468 0.311 1.00 97.94 125 ASP A CA 1
ATOM 999 C C . ASP A 1 125 ? 7.110 0.488 -0.373 1.00 97.94 125 ASP A C 1
ATOM 1001 O O . ASP A 1 125 ? 6.549 1.562 -0.604 1.00 97.94 125 ASP A O 1
ATOM 1005 N N . PHE A 1 126 ? 6.529 -0.685 -0.628 1.00 98.38 126 PHE A N 1
ATOM 1006 C CA . PHE A 1 126 ? 5.171 -0.829 -1.135 1.00 98.38 126 PHE A CA 1
ATOM 1007 C C . PHE A 1 126 ? 4.138 -0.224 -0.194 1.00 98.38 126 PHE A C 1
ATOM 1009 O O . PHE A 1 126 ? 3.347 0.615 -0.630 1.00 98.38 126 PHE A O 1
ATOM 1016 N N . ILE A 1 127 ? 4.155 -0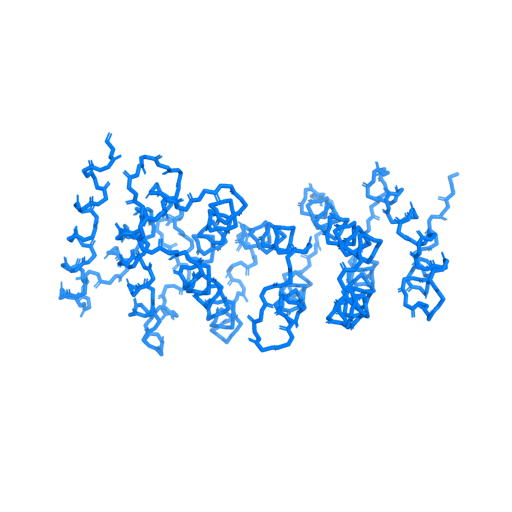.586 1.094 1.00 98.31 127 ILE A N 1
ATOM 1017 C CA . ILE A 1 127 ? 3.152 -0.061 2.025 1.00 98.31 127 ILE A CA 1
ATOM 1018 C C . ILE A 1 127 ? 3.318 1.443 2.248 1.00 98.31 127 ILE A C 1
ATOM 1020 O O . ILE A 1 127 ? 2.323 2.159 2.328 1.00 98.31 127 ILE A O 1
ATOM 1024 N N . LYS A 1 128 ? 4.554 1.955 2.245 1.00 98.00 128 LYS A N 1
ATOM 1025 C CA . LYS A 1 128 ? 4.813 3.397 2.311 1.00 98.00 128 LYS A CA 1
ATOM 1026 C C . LYS A 1 128 ? 4.304 4.126 1.077 1.00 98.00 128 LYS A C 1
ATOM 1028 O O . LYS A 1 128 ? 3.668 5.162 1.214 1.00 98.00 128 LYS A O 1
ATOM 1033 N N . THR A 1 129 ? 4.503 3.558 -0.111 1.00 98.44 129 THR A N 1
ATOM 1034 C CA . THR A 1 129 ? 3.959 4.115 -1.359 1.00 98.44 129 THR A CA 1
ATOM 1035 C C . THR A 1 129 ? 2.433 4.190 -1.304 1.00 98.44 129 THR A C 1
ATOM 1037 O O . THR A 1 129 ? 1.854 5.236 -1.595 1.00 98.44 129 THR A O 1
ATOM 1040 N N . ILE A 1 130 ? 1.776 3.106 -0.873 1.00 98.38 130 ILE A N 1
ATOM 1041 C CA . ILE A 1 130 ? 0.319 3.069 -0.687 1.00 98.38 130 ILE A CA 1
ATOM 1042 C C . ILE A 1 130 ? -0.116 4.112 0.347 1.00 98.38 130 ILE A C 1
ATOM 1044 O O . ILE A 1 130 ? -1.038 4.878 0.084 1.00 98.38 130 ILE A O 1
ATOM 1048 N N . SER A 1 131 ? 0.559 4.180 1.495 1.00 97.81 131 SER A N 1
ATOM 1049 C CA . SER A 1 131 ? 0.254 5.126 2.569 1.00 97.81 131 SER A CA 1
ATOM 1050 C C . SER A 1 131 ? 0.338 6.581 2.097 1.00 97.81 131 SER A C 1
ATOM 1052 O O . SER A 1 131 ? -0.603 7.343 2.326 1.00 97.81 131 SER A O 1
ATOM 1054 N N . SER A 1 132 ? 1.402 6.949 1.372 1.00 97.31 132 SER A N 1
ATOM 1055 C CA . SER A 1 132 ? 1.593 8.293 0.808 1.00 97.31 132 SER A CA 1
ATOM 1056 C C . SER A 1 132 ? 0.498 8.660 -0.192 1.00 97.31 132 SER A C 1
ATOM 1058 O O . SER A 1 132 ? -0.014 9.776 -0.156 1.00 97.31 132 SER A O 1
ATOM 1060 N N . ILE A 1 133 ? 0.082 7.719 -1.046 1.00 97.19 133 ILE A N 1
ATOM 1061 C CA . ILE A 1 133 ? -1.028 7.922 -1.988 1.00 97.19 133 ILE A CA 1
ATOM 1062 C C . ILE A 1 133 ? -2.357 8.091 -1.250 1.00 97.19 133 ILE A C 1
ATOM 1064 O O . ILE A 1 133 ? -3.125 9.001 -1.557 1.00 97.19 133 ILE A O 1
ATOM 1068 N N . LEU A 1 134 ? -2.637 7.223 -0.276 1.00 96.50 134 LEU A N 1
ATOM 1069 C CA . LEU A 1 134 ? -3.864 7.284 0.513 1.00 96.50 134 LEU A CA 1
ATOM 1070 C C . LEU A 1 134 ? -3.909 8.518 1.410 1.00 96.50 134 LEU A C 1
ATOM 1072 O O . LEU A 1 134 ? -4.988 8.912 1.831 1.00 96.50 134 LEU A O 1
ATOM 1076 N N . ASN A 1 135 ? -2.779 9.163 1.695 1.00 95.25 135 ASN A N 1
ATOM 1077 C CA . ASN A 1 135 ? -2.780 10.418 2.435 1.00 95.25 135 ASN A CA 1
ATOM 1078 C C . ASN A 1 135 ? -3.397 11.578 1.625 1.00 95.25 135 ASN A C 1
ATOM 1080 O O . ASN A 1 135 ? -3.938 12.522 2.200 1.00 95.25 135 ASN A O 1
ATOM 1084 N N . LEU A 1 136 ? -3.391 11.489 0.291 1.00 94.00 136 LEU A N 1
ATOM 1085 C CA . LEU A 1 136 ? -3.892 12.536 -0.600 1.00 94.00 136 LEU A CA 1
ATOM 1086 C C . LEU A 1 136 ? -5.415 12.649 -0.527 1.00 94.00 136 LEU A C 1
ATOM 1088 O O . LEU A 1 136 ? -6.141 11.705 -0.842 1.00 94.00 136 LEU A O 1
ATOM 1092 N N . GLU A 1 137 ? -5.903 13.829 -0.153 1.00 90.75 137 GLU A N 1
ATOM 1093 C CA . GLU A 1 137 ? -7.334 14.105 0.014 1.00 90.75 137 GLU A CA 1
ATOM 1094 C C . GLU A 1 137 ? -8.136 13.807 -1.255 1.00 90.75 137 GLU A C 1
ATOM 1096 O O . GLU A 1 137 ? -9.017 12.949 -1.238 1.00 90.75 137 GLU A O 1
ATOM 1101 N N . TYR A 1 138 ? -7.729 14.379 -2.390 1.00 90.38 138 TYR A N 1
ATOM 1102 C CA . TYR A 1 138 ? -8.412 14.163 -3.665 1.00 90.38 138 TYR A CA 1
ATOM 1103 C C . TYR A 1 138 ? -8.395 12.699 -4.134 1.00 90.38 138 TYR A C 1
ATOM 1105 O O . TYR A 1 138 ? -9.254 12.310 -4.921 1.00 90.38 138 TYR A O 1
ATOM 1113 N N . VAL A 1 139 ? -7.435 11.867 -3.703 1.00 93.00 139 VAL A N 1
ATOM 1114 C CA . VAL A 1 139 ? -7.476 10.429 -4.014 1.00 93.00 139 VAL A CA 1
ATOM 1115 C C . VAL A 1 139 ? -8.594 9.777 -3.219 1.00 93.00 139 VAL A C 1
ATOM 1117 O O . VAL A 1 139 ? -9.422 9.089 -3.808 1.00 93.00 139 VAL A O 1
ATOM 1120 N N . LYS A 1 140 ? -8.647 10.032 -1.908 1.00 90.38 140 LYS A N 1
ATOM 1121 C CA . LYS A 1 140 ? -9.651 9.465 -1.001 1.00 90.38 140 LYS A CA 1
ATOM 1122 C C . LYS A 1 140 ? -11.073 9.852 -1.399 1.00 90.38 140 LYS A C 1
ATOM 1124 O O . LYS A 1 140 ? -11.935 8.982 -1.438 1.00 90.38 140 LYS A O 1
ATOM 1129 N N . GLU A 1 141 ? -11.306 11.118 -1.731 1.00 89.00 141 GLU A N 1
ATOM 1130 C CA . GLU A 1 141 ? -12.628 11.640 -2.117 1.00 89.00 141 GLU A CA 1
ATOM 1131 C C . GLU A 1 141 ? -13.188 11.019 -3.403 1.00 89.00 141 GLU A C 1
ATOM 1133 O O . GLU A 1 141 ? -14.398 10.973 -3.591 1.00 89.00 141 GLU A O 1
ATOM 1138 N N . HIS A 1 142 ? -12.316 10.531 -4.289 1.00 92.12 142 HIS A N 1
ATOM 1139 C CA . HIS A 1 142 ? -12.711 9.939 -5.570 1.00 92.12 142 HIS A CA 1
ATOM 1140 C C . HIS A 1 142 ? -12.717 8.402 -5.550 1.00 92.12 142 HIS A C 1
ATOM 1142 O O . HIS A 1 142 ? -12.943 7.779 -6.591 1.00 92.12 142 HIS A O 1
ATOM 1148 N N . LEU A 1 143 ? -12.460 7.767 -4.400 1.00 92.81 143 LEU A N 1
ATOM 1149 C CA . LEU A 1 143 ? -12.586 6.316 -4.270 1.00 92.81 143 LEU A CA 1
ATOM 1150 C C . LEU A 1 143 ? -14.063 5.923 -4.310 1.00 92.81 143 LEU A C 1
ATOM 1152 O O . LEU A 1 143 ? -14.836 6.294 -3.436 1.00 92.81 143 LEU A O 1
ATOM 1156 N N . ASN A 1 144 ? -14.445 5.115 -5.297 1.00 92.38 144 ASN A N 1
ATOM 1157 C CA . ASN A 1 144 ? -15.743 4.447 -5.265 1.00 92.38 144 ASN A CA 1
ATOM 1158 C C . ASN A 1 144 ? -15.730 3.270 -4.269 1.00 92.38 144 ASN A C 1
ATOM 1160 O O . ASN A 1 144 ? -14.667 2.772 -3.886 1.00 92.38 144 ASN A O 1
ATOM 1164 N N . THR A 1 145 ? -16.917 2.763 -3.921 1.00 92.75 145 THR A N 1
ATOM 1165 C CA . THR A 1 145 ? -17.096 1.643 -2.980 1.00 92.75 145 THR A CA 1
ATOM 1166 C C . THR A 1 145 ? -16.249 0.420 -3.325 1.00 92.75 145 THR A C 1
ATOM 1168 O O . THR A 1 145 ? -15.683 -0.218 -2.438 1.00 92.75 145 THR A O 1
ATOM 1171 N N . LYS A 1 146 ? -16.158 0.072 -4.615 1.00 93.75 146 LYS A N 1
ATOM 1172 C CA . LYS A 1 146 ? -15.449 -1.127 -5.079 1.00 93.75 146 LYS A CA 1
ATOM 1173 C C . LYS A 1 146 ? -13.949 -0.994 -4.840 1.00 93.75 146 LYS A C 1
ATOM 1175 O O . LYS A 1 146 ? -13.350 -1.880 -4.236 1.00 93.75 146 LYS A O 1
ATOM 1180 N N . ASP A 1 147 ? -13.359 0.104 -5.296 1.00 94.81 147 ASP A N 1
ATOM 1181 C CA . ASP A 1 147 ? -11.928 0.371 -5.161 1.00 94.81 147 ASP A CA 1
ATOM 1182 C C . ASP A 1 147 ? -11.545 0.543 -3.688 1.00 94.81 147 ASP A C 1
ATOM 1184 O O . ASP A 1 147 ? -10.562 -0.042 -3.231 1.00 94.81 147 ASP A O 1
ATOM 1188 N N . TRP A 1 148 ? -12.379 1.247 -2.916 1.00 96.06 148 TRP A N 1
ATOM 1189 C CA . TRP A 1 148 ? -12.224 1.358 -1.470 1.00 96.06 148 TRP A CA 1
ATOM 1190 C C . TRP A 1 148 ? -12.214 -0.023 -0.798 1.00 96.06 148 TRP A C 1
ATOM 1192 O O . TRP A 1 148 ? -11.290 -0.332 -0.047 1.00 96.06 148 TRP A O 1
ATOM 1202 N N . CYS A 1 149 ? -13.177 -0.897 -1.121 1.00 95.38 149 CYS A N 1
ATOM 1203 C CA . CYS A 1 149 ? -13.250 -2.248 -0.557 1.00 95.38 149 CYS A CA 1
ATOM 1204 C C . CYS A 1 149 ? -12.049 -3.116 -0.951 1.00 95.38 149 CYS A C 1
ATOM 1206 O O . CYS A 1 149 ? -11.586 -3.915 -0.138 1.00 95.38 149 CYS A O 1
ATOM 1208 N N . LEU A 1 150 ? -11.538 -2.993 -2.180 1.00 96.00 150 LEU A N 1
ATOM 1209 C CA . LEU A 1 150 ? -10.350 -3.732 -2.618 1.00 96.00 150 LEU A CA 1
ATOM 1210 C C . LEU A 1 150 ? -9.122 -3.354 -1.784 1.00 96.00 150 LEU A C 1
ATOM 1212 O O . LEU A 1 150 ? -8.406 -4.240 -1.315 1.00 96.00 150 LEU A O 1
ATOM 1216 N N . ILE A 1 151 ? -8.907 -2.055 -1.566 1.00 97.44 151 ILE A N 1
ATOM 1217 C CA . ILE A 1 151 ? -7.789 -1.548 -0.763 1.00 97.44 151 ILE A CA 1
ATOM 1218 C C . ILE A 1 151 ? -7.985 -1.922 0.711 1.00 97.44 151 ILE A C 1
ATOM 1220 O O . ILE A 1 151 ? -7.059 -2.424 1.344 1.00 97.44 151 ILE A O 1
ATOM 1224 N N . PHE A 1 152 ? -9.193 -1.745 1.249 1.00 97.38 152 PHE A N 1
ATOM 1225 C CA . PHE A 1 152 ? -9.520 -2.087 2.631 1.00 97.38 152 PHE A CA 1
ATOM 1226 C C . PHE A 1 152 ? -9.282 -3.571 2.927 1.00 97.38 152 PHE A C 1
ATOM 1228 O O . PHE A 1 152 ? -8.550 -3.904 3.856 1.00 97.38 152 PHE A O 1
ATOM 1235 N N . ASN A 1 153 ? -9.849 -4.474 2.119 1.00 96.38 153 ASN A N 1
ATOM 1236 C CA . ASN A 1 153 ? -9.681 -5.913 2.323 1.00 96.38 153 ASN A CA 1
ATOM 1237 C C . ASN A 1 153 ? -8.211 -6.331 2.182 1.00 96.38 153 ASN A C 1
ATOM 1239 O O . ASN A 1 153 ? -7.757 -7.197 2.927 1.00 96.38 153 ASN A O 1
ATOM 1243 N N . PHE A 1 154 ? -7.456 -5.699 1.277 1.00 97.44 154 PHE A N 1
ATOM 1244 C CA . PHE A 1 154 ? -6.015 -5.912 1.170 1.00 97.44 154 PHE A CA 1
ATOM 1245 C C . PHE A 1 154 ? -5.269 -5.512 2.451 1.00 97.44 154 PHE A C 1
ATOM 1247 O O . PHE A 1 154 ? -4.509 -6.323 2.974 1.00 97.44 154 PHE A O 1
ATOM 1254 N N . LEU A 1 155 ? -5.505 -4.307 2.982 1.00 98.06 155 LEU A N 1
ATOM 1255 C CA . LEU A 1 155 ? -4.847 -3.831 4.205 1.00 98.06 155 LEU A CA 1
ATOM 1256 C C . LEU A 1 155 ? -5.225 -4.684 5.422 1.00 98.06 155 LEU A C 1
ATOM 1258 O O . LEU A 1 155 ? -4.364 -5.031 6.224 1.00 98.06 155 LEU A O 1
ATOM 1262 N N . VAL A 1 156 ? -6.496 -5.078 5.541 1.00 96.88 156 VAL A N 1
ATOM 1263 C CA . VAL A 1 156 ? -6.960 -5.979 6.606 1.00 96.88 156 VAL A CA 1
ATOM 1264 C C . VAL A 1 156 ? -6.313 -7.360 6.487 1.00 96.88 156 VAL A C 1
ATOM 1266 O O . VAL A 1 156 ? -5.914 -7.926 7.505 1.00 96.88 156 VAL A O 1
ATOM 1269 N N . LYS A 1 157 ? -6.193 -7.911 5.270 1.00 95.56 157 LYS A N 1
ATOM 1270 C CA . LYS A 1 157 ? -5.482 -9.178 5.033 1.00 95.56 157 LYS A CA 1
ATOM 1271 C C . LYS A 1 157 ? -4.019 -9.052 5.452 1.00 95.56 157 LYS A C 1
ATOM 1273 O O . LYS A 1 157 ? -3.568 -9.860 6.251 1.00 95.56 157 LYS A O 1
ATOM 1278 N N . LEU A 1 158 ? -3.333 -8.003 4.997 1.00 95.81 158 LEU A N 1
ATOM 1279 C CA . LEU A 1 158 ? -1.929 -7.744 5.315 1.00 95.81 158 LEU A CA 1
ATOM 1280 C C . LEU A 1 158 ? -1.690 -7.675 6.824 1.00 95.81 158 LEU A C 1
ATOM 1282 O O . LEU A 1 158 ? -0.811 -8.357 7.343 1.00 95.81 158 LEU A O 1
ATOM 1286 N N . ILE A 1 159 ? -2.506 -6.896 7.539 1.00 95.56 159 ILE A N 1
ATOM 1287 C CA . ILE A 1 159 ? -2.408 -6.784 8.996 1.00 95.56 159 ILE A CA 1
ATOM 1288 C C . ILE A 1 159 ? -2.629 -8.149 9.653 1.00 95.56 159 ILE A C 1
ATOM 1290 O O . ILE A 1 159 ? -1.830 -8.533 10.498 1.00 95.56 159 ILE A O 1
ATOM 1294 N N . ASN A 1 160 ? -3.648 -8.916 9.247 1.00 93.19 160 ASN A N 1
ATOM 1295 C CA . ASN A 1 160 ? -3.849 -10.267 9.782 1.00 93.19 160 ASN A CA 1
ATOM 1296 C C . ASN A 1 160 ? -2.631 -11.164 9.552 1.00 93.19 160 ASN A C 1
ATOM 1298 O O . ASN A 1 160 ? -2.167 -11.767 10.509 1.00 93.19 160 ASN A O 1
ATOM 1302 N N . THR A 1 161 ? -2.074 -11.189 8.339 1.00 91.69 161 THR A N 1
ATOM 1303 C CA . THR A 1 161 ? -0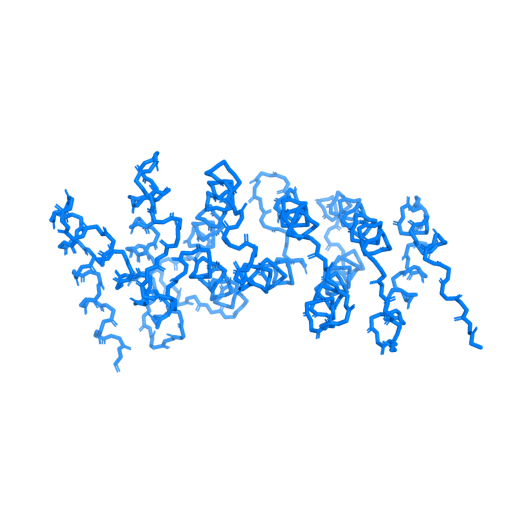.893 -11.998 8.011 1.00 91.69 161 THR A CA 1
ATOM 1304 C C . THR A 1 161 ? 0.312 -11.626 8.878 1.00 91.69 161 THR A C 1
ATOM 1306 O O . THR A 1 161 ? 1.031 -12.505 9.345 1.00 91.69 161 THR A O 1
ATOM 1309 N N . ILE A 1 162 ? 0.528 -10.336 9.155 1.00 91.31 162 ILE A N 1
ATOM 1310 C CA . ILE A 1 162 ? 1.608 -9.897 10.054 1.00 91.31 162 ILE A CA 1
ATOM 1311 C C . ILE A 1 162 ? 1.359 -10.389 11.490 1.00 91.31 162 ILE A C 1
ATOM 1313 O O . ILE A 1 162 ? 2.295 -10.844 12.143 1.00 91.31 162 ILE A O 1
ATOM 1317 N N . LEU A 1 163 ? 0.110 -10.332 11.968 1.00 89.25 163 LEU A N 1
ATOM 1318 C CA . LEU A 1 163 ? -0.280 -10.793 13.309 1.00 89.25 163 LEU A CA 1
ATOM 1319 C C . LEU A 1 163 ? -0.332 -12.329 13.440 1.00 89.25 163 LEU A C 1
ATOM 1321 O O . LEU A 1 163 ? -0.227 -12.853 14.547 1.00 89.25 163 LEU A O 1
ATOM 1325 N N . ASP A 1 164 ? -0.545 -13.062 12.344 1.00 86.19 164 ASP A N 1
ATOM 1326 C CA . ASP A 1 164 ? -0.453 -14.530 12.279 1.00 86.19 164 ASP A CA 1
ATOM 1327 C C . ASP A 1 164 ? 0.997 -14.995 12.411 1.00 86.19 164 ASP A C 1
ATOM 1329 O O . ASP A 1 164 ? 1.260 -15.998 13.065 1.00 86.19 164 ASP A O 1
ATOM 1333 N N . ASN A 1 165 ? 1.934 -14.226 11.855 1.00 76.81 165 ASN A N 1
ATOM 1334 C CA . ASN A 1 165 ? 3.365 -14.517 11.921 1.00 76.81 165 ASN A CA 1
ATOM 1335 C C . ASN A 1 165 ? 4.040 -14.049 13.225 1.00 76.81 165 ASN A C 1
ATOM 1337 O O . ASN A 1 165 ? 5.237 -14.273 13.403 1.00 76.81 165 ASN A O 1
ATOM 1341 N N . SER A 1 166 ? 3.320 -13.372 14.125 1.00 67.81 166 SER A N 1
ATOM 1342 C CA . SER A 1 166 ? 3.832 -13.005 15.448 1.00 67.81 166 SER A CA 1
ATOM 1343 C C . SER A 1 166 ? 3.429 -14.054 16.481 1.00 67.81 166 SER A C 1
ATOM 1345 O O . SER A 1 166 ? 2.245 -14.171 16.804 1.00 67.81 166 SER A O 1
ATOM 1347 N N . ASP A 1 167 ? 4.405 -14.784 17.026 1.00 57.84 167 ASP A N 1
ATOM 1348 C CA . ASP A 1 167 ? 4.179 -15.679 18.161 1.00 57.84 167 ASP A CA 1
ATOM 1349 C C . ASP A 1 167 ? 3.579 -14.895 19.333 1.00 57.84 167 ASP A C 1
ATOM 1351 O O . ASP A 1 167 ? 4.090 -13.845 19.727 1.00 57.84 167 ASP A O 1
ATOM 1355 N N . ALA A 1 168 ? 2.509 -15.428 19.928 1.00 50.00 168 ALA A N 1
ATOM 1356 C CA . ALA A 1 168 ? 1.728 -14.784 20.990 1.00 50.00 168 ALA A CA 1
ATOM 1357 C C . ALA A 1 168 ? 2.531 -14.397 22.258 1.00 50.00 168 ALA A C 1
ATOM 1359 O O . ALA A 1 168 ? 1.994 -13.742 23.153 1.00 50.00 168 ALA A O 1
ATOM 1360 N N . SER A 1 169 ? 3.799 -14.807 22.354 1.00 44.19 169 SER A N 1
ATOM 1361 C CA . SER A 1 169 ? 4.700 -14.597 23.490 1.00 44.19 169 SER A CA 1
ATOM 1362 C C . SER A 1 169 ? 5.831 -13.595 23.231 1.00 44.19 169 SER A C 1
ATOM 1364 O O . SER A 1 169 ? 6.488 -13.184 24.188 1.00 44.19 169 SER A O 1
ATOM 1366 N N . ILE A 1 170 ? 6.063 -13.175 21.983 1.00 47.72 170 ILE A N 1
ATOM 1367 C CA . ILE A 1 170 ? 7.177 -12.292 21.625 1.00 47.72 170 ILE A CA 1
ATOM 1368 C C . ILE A 1 170 ? 6.591 -10.973 21.137 1.00 47.72 170 ILE A C 1
ATOM 1370 O O . ILE A 1 170 ? 5.850 -10.913 20.159 1.00 47.72 170 ILE A O 1
ATOM 1374 N N . THR A 1 171 ? 6.920 -9.894 21.844 1.00 55.50 171 THR A N 1
ATOM 1375 C CA . THR A 1 171 ? 6.649 -8.527 21.404 1.00 55.50 171 THR A CA 1
ATOM 1376 C C . THR A 1 171 ? 7.038 -8.375 19.936 1.00 55.50 171 THR A C 1
ATOM 1378 O O . THR A 1 171 ? 8.174 -8.670 19.556 1.00 55.50 171 THR A O 1
ATOM 1381 N N . ILE A 1 172 ? 6.094 -7.921 19.104 1.00 59.56 172 ILE A N 1
ATOM 1382 C CA . ILE A 1 172 ? 6.362 -7.604 17.699 1.00 59.56 172 ILE A CA 1
ATOM 1383 C C . ILE A 1 172 ? 7.576 -6.669 17.689 1.00 59.56 172 ILE A C 1
ATOM 1385 O O . ILE A 1 172 ? 7.522 -5.584 18.264 1.00 59.56 172 ILE A O 1
ATOM 1389 N N . SER A 1 173 ? 8.695 -7.131 17.134 1.00 58.38 173 SER A N 1
ATOM 1390 C CA . SER A 1 173 ? 9.978 -6.432 17.188 1.00 58.38 173 SER A CA 1
ATOM 1391 C C . SER A 1 173 ? 10.633 -6.403 15.810 1.00 58.38 173 SER A C 1
ATOM 1393 O O . SER A 1 173 ? 10.336 -7.216 14.931 1.00 58.38 173 SER A O 1
ATOM 1395 N N . GLY A 1 174 ? 11.494 -5.409 15.589 1.00 66.69 174 GLY A N 1
ATOM 1396 C CA . GLY A 1 174 ? 12.248 -5.264 14.344 1.00 66.69 174 GLY A CA 1
ATOM 1397 C C . GLY A 1 174 ? 11.384 -4.890 13.133 1.00 66.69 174 GLY A C 1
ATOM 1398 O O . GLY A 1 174 ? 10.580 -3.957 13.179 1.00 66.69 174 GLY A O 1
ATOM 1399 N N . SER A 1 175 ? 11.586 -5.590 12.015 1.00 66.12 175 SER A N 1
ATOM 1400 C CA . SER A 1 175 ? 10.942 -5.307 10.723 1.00 66.12 175 SER A CA 1
ATOM 1401 C C . SER A 1 175 ? 9.424 -5.501 10.740 1.00 66.12 175 SER A C 1
ATOM 1403 O O . SER A 1 175 ? 8.716 -4.724 10.098 1.00 66.12 175 SER A O 1
ATOM 1405 N N . ASN A 1 176 ? 8.915 -6.471 11.504 1.00 78.06 176 ASN A N 1
ATOM 1406 C CA . ASN A 1 176 ? 7.479 -6.745 11.595 1.00 78.06 176 ASN A CA 1
ATOM 1407 C C . ASN A 1 176 ? 6.727 -5.624 12.328 1.00 78.06 176 ASN A C 1
ATOM 1409 O O . ASN A 1 176 ? 5.626 -5.266 11.920 1.00 78.06 176 ASN A O 1
ATOM 1413 N N . GLU A 1 177 ? 7.337 -5.007 13.351 1.00 83.44 177 GLU A N 1
ATOM 1414 C CA . GLU A 1 177 ? 6.743 -3.864 14.072 1.00 83.44 177 GLU A CA 1
ATOM 1415 C C . GLU A 1 177 ? 6.616 -2.658 13.137 1.00 83.44 177 GLU A C 1
ATOM 1417 O O . GLU A 1 177 ? 5.571 -2.008 13.062 1.00 83.44 177 GLU A O 1
ATOM 1422 N N . LYS A 1 178 ? 7.664 -2.404 12.348 1.00 88.50 178 LYS A N 1
ATOM 1423 C CA . LYS A 1 178 ? 7.670 -1.336 11.349 1.00 88.50 178 LYS A CA 1
ATOM 1424 C C . LYS A 1 178 ? 6.625 -1.569 10.259 1.00 88.50 178 LYS A C 1
ATOM 1426 O O . LYS A 1 178 ? 5.856 -0.661 9.958 1.00 88.50 178 LYS A O 1
ATOM 1431 N N . LEU A 1 179 ? 6.565 -2.781 9.706 1.00 92.06 179 LEU A N 1
ATOM 1432 C CA . LEU A 1 179 ? 5.593 -3.126 8.671 1.00 92.06 179 LEU A CA 1
ATOM 1433 C C . LEU A 1 179 ? 4.153 -3.010 9.189 1.00 92.06 179 LEU A C 1
ATOM 1435 O O . LEU A 1 179 ? 3.289 -2.480 8.490 1.00 92.06 179 LEU A O 1
ATOM 1439 N N . LEU A 1 180 ? 3.902 -3.449 10.425 1.00 93.06 180 LEU A N 1
ATOM 1440 C CA . LEU A 1 180 ? 2.602 -3.310 11.076 1.00 93.06 180 LEU A CA 1
ATOM 1441 C C . LEU A 1 180 ? 2.226 -1.836 11.272 1.00 93.06 180 LEU A C 1
ATOM 1443 O O . LEU A 1 180 ? 1.103 -1.445 10.960 1.00 93.06 180 LEU A O 1
ATOM 1447 N N . THR A 1 181 ? 3.173 -1.012 11.729 1.00 93.31 181 THR A N 1
ATOM 1448 C CA . THR A 1 181 ? 2.987 0.439 11.900 1.00 93.31 181 THR A CA 1
ATOM 1449 C C . THR A 1 181 ? 2.627 1.113 10.578 1.00 93.31 181 THR A C 1
ATOM 1451 O O . THR A 1 181 ? 1.632 1.839 10.501 1.00 93.31 181 THR A O 1
ATOM 1454 N N . ASP A 1 182 ? 3.390 0.841 9.518 1.00 95.44 182 ASP A N 1
ATOM 1455 C CA . ASP A 1 182 ? 3.152 1.423 8.196 1.00 95.44 182 ASP A CA 1
ATOM 1456 C C . ASP A 1 182 ? 1.810 0.928 7.604 1.00 95.44 182 ASP A C 1
ATOM 1458 O O . ASP A 1 182 ? 1.082 1.704 6.981 1.00 95.44 182 ASP A O 1
ATOM 1462 N N . SER A 1 183 ? 1.423 -0.327 7.868 1.00 97.00 183 SER A N 1
ATOM 1463 C CA . SER A 1 183 ? 0.132 -0.900 7.446 1.00 97.00 183 SER A CA 1
ATOM 1464 C C . SER A 1 183 ? -1.056 -0.240 8.147 1.00 97.00 183 SER A C 1
ATOM 1466 O O . SER A 1 183 ? -2.037 0.132 7.499 1.00 97.00 183 SER A O 1
ATOM 1468 N N . TYR A 1 184 ? -0.959 -0.030 9.463 1.00 97.06 184 TYR A N 1
ATOM 1469 C CA . TYR A 1 184 ? -1.963 0.715 10.220 1.00 97.06 184 TYR A CA 1
ATOM 1470 C C . TYR A 1 184 ? -2.023 2.188 9.812 1.00 97.06 184 TYR A C 1
ATOM 1472 O O . TYR A 1 184 ? -3.112 2.755 9.767 1.00 97.06 184 TYR A O 1
ATOM 1480 N N . THR A 1 185 ? -0.892 2.794 9.451 1.00 97.19 185 THR A N 1
ATOM 1481 C CA . THR A 1 185 ? -0.852 4.161 8.911 1.00 97.19 185 THR A CA 1
ATOM 1482 C C . THR A 1 185 ? -1.601 4.246 7.580 1.00 97.19 185 THR A C 1
ATOM 1484 O O . THR A 1 185 ? -2.459 5.108 7.408 1.00 97.19 185 THR A O 1
ATOM 1487 N N . ALA A 1 186 ? -1.361 3.313 6.653 1.00 97.94 186 ALA A N 1
ATOM 1488 C CA . ALA A 1 186 ? -2.111 3.256 5.398 1.00 97.94 186 ALA A CA 1
ATOM 1489 C C . ALA A 1 186 ? -3.624 3.077 5.639 1.00 97.94 186 ALA A C 1
ATOM 1491 O O . ALA A 1 186 ? -4.444 3.725 4.985 1.00 97.94 186 ALA A O 1
ATOM 1492 N N . LEU A 1 187 ? -3.998 2.243 6.616 1.00 97.38 187 LEU A N 1
ATOM 1493 C CA . LEU A 1 187 ? -5.391 2.029 7.000 1.00 97.38 187 LEU A CA 1
ATOM 1494 C C . LEU A 1 187 ? -6.027 3.281 7.622 1.00 97.38 187 LEU A C 1
ATOM 1496 O O . LEU A 1 187 ? -7.139 3.635 7.238 1.00 97.38 187 LEU A O 1
ATOM 1500 N N . GLN A 1 188 ? -5.335 3.991 8.520 1.00 96.12 188 GLN A N 1
ATOM 1501 C CA . GLN A 1 188 ? -5.840 5.247 9.095 1.00 96.12 188 GLN A CA 1
ATOM 1502 C C . GLN A 1 188 ? -6.097 6.290 7.995 1.00 96.12 188 GLN A C 1
ATOM 1504 O O . GLN A 1 188 ? -7.084 7.027 8.058 1.00 96.12 188 GLN A O 1
ATOM 1509 N N . ASN A 1 189 ? -5.229 6.327 6.977 1.00 96.12 189 ASN A N 1
ATOM 1510 C CA . ASN A 1 189 ? -5.351 7.249 5.855 1.00 96.12 189 ASN A CA 1
ATOM 1511 C C . ASN A 1 189 ? -6.590 6.901 5.022 1.00 96.12 189 ASN A C 1
ATOM 1513 O O . ASN A 1 189 ? -7.409 7.781 4.759 1.00 96.12 189 ASN A O 1
ATOM 1517 N N . LEU A 1 190 ? -6.799 5.616 4.699 1.00 96.00 190 LEU A N 1
ATOM 1518 C CA . LEU A 1 190 ? -8.003 5.144 4.000 1.00 96.00 190 LEU A CA 1
ATOM 1519 C C . LEU A 1 190 ? -9.297 5.476 4.763 1.00 96.00 190 LEU A C 1
ATOM 1521 O O . LEU A 1 190 ? -10.297 5.867 4.157 1.00 96.00 190 LEU A O 1
ATOM 1525 N N . LEU A 1 191 ? -9.269 5.322 6.090 1.00 94.44 191 LEU A N 1
ATOM 1526 C CA . LEU A 1 191 ? -10.395 5.589 6.988 1.00 94.44 191 LEU A CA 1
ATOM 1527 C C . LEU A 1 191 ? -10.607 7.081 7.278 1.00 94.44 191 LEU A C 1
ATOM 1529 O O . LEU A 1 191 ? -11.620 7.441 7.882 1.00 94.44 191 LEU A O 1
ATOM 1533 N N . GLN A 1 192 ? -9.689 7.948 6.834 1.00 93.81 192 GLN A N 1
ATOM 1534 C CA . GLN A 1 192 ? -9.717 9.389 7.094 1.00 93.81 192 GLN A CA 1
ATOM 1535 C C . GLN A 1 192 ? -9.814 9.689 8.596 1.00 93.81 192 GLN A C 1
ATOM 1537 O O . GLN A 1 192 ? -10.642 10.491 9.032 1.00 93.81 192 GLN A O 1
ATOM 1542 N N . CYS A 1 193 ? -8.994 9.008 9.400 1.00 92.19 193 CYS A N 1
ATOM 1543 C CA . CYS A 1 193 ? -9.015 9.152 10.857 1.00 92.19 193 CYS A CA 1
ATOM 1544 C C . CYS A 1 193 ? -8.624 10.557 11.339 1.00 92.19 193 CYS A C 1
ATOM 1546 O O . CYS A 1 193 ? -9.026 10.941 12.431 1.00 92.19 193 CYS A O 1
ATOM 1548 N N . GLU A 1 194 ? -7.867 11.317 10.543 1.00 86.19 194 GLU A N 1
ATOM 1549 C CA . GLU A 1 194 ? -7.482 12.699 10.869 1.00 86.19 194 GLU A CA 1
ATOM 1550 C C . GLU A 1 194 ? -8.586 13.719 10.552 1.00 86.19 194 GLU A C 1
ATOM 1552 O O . GLU A 1 194 ? -8.598 14.811 11.113 1.00 86.19 194 GLU A O 1
ATOM 1557 N N . ASN A 1 195 ? -9.553 13.352 9.706 1.00 83.12 195 ASN A N 1
ATOM 1558 C CA . ASN A 1 195 ? -10.676 14.216 9.362 1.00 83.12 195 ASN A CA 1
ATOM 1559 C C . ASN A 1 195 ? -11.825 13.990 10.349 1.00 83.12 195 ASN A C 1
ATOM 1561 O O . ASN A 1 195 ? -12.113 12.850 10.724 1.00 83.12 195 ASN A O 1
ATOM 1565 N N . ASN A 1 196 ? -12.562 15.051 10.688 1.00 73.75 196 ASN A N 1
ATOM 1566 C CA . ASN A 1 196 ? -13.740 14.956 11.559 1.00 73.75 196 ASN A CA 1
ATOM 1567 C C . ASN A 1 196 ? -14.772 13.962 10.993 1.00 73.75 196 ASN A C 1
ATOM 1569 O O . ASN A 1 196 ? -15.145 12.990 11.650 1.00 73.75 196 ASN A O 1
ATOM 1573 N N . MET A 1 197 ? -15.137 14.116 9.718 1.00 73.56 197 MET A N 1
ATOM 1574 C CA . MET A 1 197 ? -16.019 13.196 8.994 1.00 73.56 197 MET A CA 1
ATOM 1575 C C . MET A 1 197 ? -15.267 12.559 7.828 1.00 73.56 197 MET A C 1
ATOM 1577 O O . MET A 1 197 ? -14.513 13.227 7.131 1.00 73.56 197 MET A O 1
ATOM 1581 N N . SER A 1 198 ? -15.417 11.242 7.666 1.00 80.12 198 SER A N 1
ATOM 1582 C CA . SER A 1 198 ? -14.877 10.534 6.500 1.00 80.12 198 SER A CA 1
ATOM 1583 C C . SER A 1 198 ? -15.894 10.641 5.379 1.00 80.12 198 SER A C 1
ATOM 1585 O O . SER A 1 198 ? -17.052 10.306 5.604 1.00 80.12 198 SER A O 1
ATOM 1587 N N . VAL A 1 199 ? -15.480 11.056 4.183 1.00 83.50 199 VAL A N 1
ATOM 1588 C CA . VAL A 1 199 ? -16.383 11.127 3.015 1.00 83.50 199 VAL A CA 1
ATOM 1589 C C . VAL A 1 199 ? -16.909 9.735 2.631 1.00 83.50 199 VAL A C 1
ATOM 1591 O O . VAL A 1 199 ? -18.024 9.589 2.143 1.00 83.50 199 VAL A O 1
ATOM 1594 N N . ASN A 1 200 ? -16.145 8.693 2.964 1.00 83.25 200 ASN A N 1
ATOM 1595 C CA . ASN A 1 200 ? -16.399 7.307 2.576 1.00 83.25 200 ASN A CA 1
ATOM 1596 C C . ASN A 1 200 ? -16.907 6.446 3.743 1.00 83.25 200 ASN A C 1
ATOM 1598 O O . ASN A 1 200 ? -16.788 5.221 3.712 1.00 83.25 200 ASN A O 1
ATOM 1602 N N . TYR A 1 201 ? -17.440 7.067 4.803 1.00 81.94 201 TYR A N 1
ATOM 1603 C CA . TYR A 1 201 ? -17.837 6.361 6.027 1.00 81.94 201 TYR A CA 1
ATOM 1604 C C . TYR A 1 201 ? -18.879 5.259 5.784 1.00 81.94 201 TYR A C 1
ATOM 1606 O O . TYR A 1 201 ? -18.862 4.246 6.479 1.00 81.94 201 TYR A O 1
ATOM 1614 N N . LEU A 1 202 ? -19.746 5.422 4.778 1.00 86.06 202 LEU A N 1
ATOM 1615 C CA . LEU A 1 202 ? -20.772 4.438 4.427 1.00 86.06 202 LEU A CA 1
ATOM 1616 C C . LEU A 1 202 ? -20.173 3.083 4.025 1.00 86.06 202 LEU A C 1
ATOM 1618 O O . LEU A 1 202 ? -20.737 2.048 4.364 1.00 86.06 202 LEU A O 1
ATOM 1622 N N . HIS A 1 203 ? -18.987 3.066 3.409 1.00 89.00 203 HIS A N 1
ATOM 1623 C CA . HIS A 1 203 ? -18.327 1.820 3.000 1.00 89.00 203 HIS A CA 1
ATOM 1624 C C . HIS A 1 203 ? -17.901 0.941 4.186 1.00 89.00 203 HIS A C 1
ATOM 1626 O O . HIS A 1 203 ? -17.629 -0.250 4.013 1.00 89.00 203 HIS A O 1
ATOM 1632 N N . MET A 1 204 ? -17.873 1.495 5.407 1.00 85.19 204 MET A N 1
ATOM 1633 C CA . MET A 1 204 ? -17.650 0.707 6.620 1.00 85.19 204 MET A CA 1
ATOM 1634 C C . MET A 1 204 ? -18.805 -0.237 6.927 1.00 85.19 204 MET A C 1
ATOM 1636 O O . MET A 1 204 ? -18.556 -1.287 7.516 1.00 85.19 204 MET A O 1
ATOM 1640 N N . TYR A 1 205 ? -20.033 0.119 6.546 1.00 85.75 205 TYR A N 1
ATOM 1641 C CA . TYR A 1 205 ? -21.226 -0.697 6.774 1.00 85.75 205 TYR A CA 1
ATOM 1642 C C . TYR A 1 205 ? -21.389 -1.805 5.735 1.00 85.75 205 TYR A C 1
ATOM 1644 O O . TYR A 1 205 ? -22.028 -2.817 6.014 1.00 85.75 205 TYR A O 1
ATOM 1652 N N . ASP A 1 206 ? -20.769 -1.649 4.566 1.00 83.62 206 ASP A N 1
ATOM 1653 C CA . ASP A 1 206 ? -20.798 -2.653 3.511 1.00 83.62 206 ASP A CA 1
ATOM 1654 C C . ASP A 1 206 ? -20.045 -3.922 3.940 1.00 83.62 206 ASP A C 1
ATOM 1656 O O . ASP A 1 206 ? -18.957 -3.854 4.514 1.00 83.62 206 ASP A O 1
ATOM 1660 N N . ASN A 1 207 ? -20.597 -5.097 3.614 1.00 82.06 207 ASN A N 1
ATOM 1661 C CA . ASN A 1 207 ? -19.947 -6.409 3.775 1.00 82.06 207 ASN A CA 1
ATOM 1662 C C . ASN A 1 207 ? -19.284 -6.640 5.148 1.00 82.06 207 ASN A C 1
ATOM 1664 O O . ASN A 1 207 ? -18.194 -7.228 5.221 1.00 82.06 207 ASN A O 1
ATOM 1668 N N . ASP A 1 208 ? -19.904 -6.135 6.219 1.00 85.06 208 ASP A N 1
ATOM 1669 C CA . ASP A 1 208 ? -19.413 -6.248 7.595 1.00 85.06 208 ASP A CA 1
ATOM 1670 C C . ASP A 1 208 ? -17.965 -5.751 7.777 1.00 85.06 208 ASP A C 1
ATOM 1672 O O . ASP A 1 208 ? -17.208 -6.246 8.621 1.00 85.06 208 ASP A O 1
ATOM 1676 N N . ASN A 1 209 ? -17.544 -4.759 6.984 1.00 89.31 209 ASN A N 1
ATOM 1677 C CA . ASN A 1 209 ? -16.178 -4.234 7.019 1.00 89.31 209 ASN A CA 1
ATOM 1678 C C . ASN A 1 209 ? -15.799 -3.717 8.417 1.00 89.31 209 ASN A C 1
ATOM 1680 O O . ASN A 1 209 ? -14.688 -3.968 8.891 1.00 89.31 209 ASN A O 1
ATOM 1684 N N . TYR A 1 210 ? -16.733 -3.087 9.133 1.00 89.19 210 TYR A N 1
ATOM 1685 C CA . TYR A 1 210 ? -16.524 -2.664 10.519 1.00 89.19 210 TYR A CA 1
ATOM 1686 C C . TYR A 1 210 ? -16.224 -3.831 11.483 1.00 89.19 210 TYR A C 1
ATOM 1688 O O . TYR A 1 210 ? -15.385 -3.682 12.374 1.00 89.19 210 TYR A O 1
ATOM 1696 N N . PHE A 1 211 ? -16.811 -5.019 11.284 1.00 91.06 211 PHE A N 1
ATOM 1697 C CA . PHE A 1 211 ? -16.488 -6.209 12.082 1.00 91.06 211 PHE A CA 1
ATOM 1698 C C . PHE A 1 211 ? -15.114 -6.792 11.745 1.00 91.06 211 PHE A C 1
ATOM 1700 O O . PHE A 1 211 ? -14.385 -7.197 12.655 1.00 91.06 211 PHE A O 1
ATOM 1707 N N . LYS A 1 212 ? -14.726 -6.800 10.463 1.00 93.25 212 LYS A N 1
ATOM 1708 C CA . LYS A 1 212 ? -13.371 -7.213 10.054 1.00 93.25 212 LYS A CA 1
ATOM 1709 C C . LYS A 1 212 ? -12.309 -6.331 10.711 1.00 93.25 212 LYS A C 1
ATOM 1711 O O . LYS A 1 212 ? -11.303 -6.838 11.205 1.00 93.25 212 LYS A O 1
ATOM 1716 N N . LEU A 1 213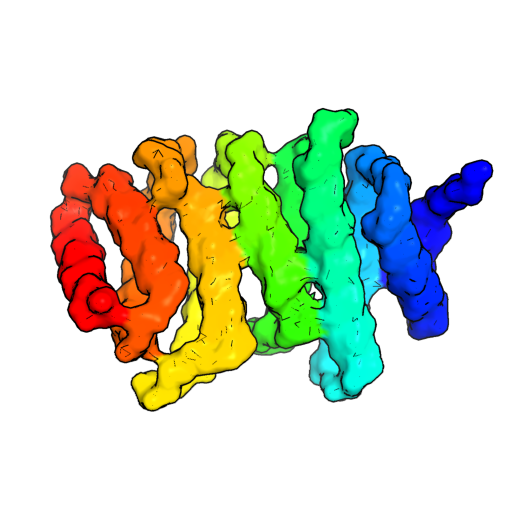 ? -12.568 -5.023 10.759 1.00 93.75 213 LEU A N 1
ATOM 1717 C CA . LEU A 1 213 ? -11.695 -4.054 11.410 1.00 93.75 213 LEU A CA 1
ATOM 1718 C C . LEU A 1 213 ? -11.607 -4.282 12.927 1.00 93.75 213 LEU A C 1
ATOM 1720 O O . LEU A 1 213 ? -10.513 -4.275 13.487 1.00 93.75 213 LEU A O 1
ATOM 1724 N N . LEU A 1 214 ? -12.735 -4.547 13.592 1.00 93.88 214 LEU A N 1
ATOM 1725 C CA . LEU A 1 214 ? -12.740 -4.875 15.019 1.00 93.88 214 LEU A CA 1
ATOM 1726 C C . LEU A 1 214 ? -11.864 -6.089 15.330 1.00 93.88 214 LEU A C 1
ATOM 1728 O O . LEU A 1 214 ? -11.096 -6.036 16.283 1.00 93.88 214 LEU A O 1
ATOM 1732 N N . ARG A 1 215 ? -11.935 -7.151 14.516 1.00 93.00 215 ARG A N 1
ATOM 1733 C CA . ARG A 1 215 ? -11.131 -8.364 14.725 1.00 93.00 215 ARG A CA 1
ATOM 1734 C C . ARG A 1 215 ? -9.630 -8.068 14.726 1.00 93.00 215 ARG A C 1
ATOM 1736 O O . ARG A 1 215 ? -8.923 -8.564 15.597 1.00 93.00 215 ARG A O 1
ATOM 1743 N N . ILE A 1 216 ? -9.146 -7.262 13.777 1.00 94.50 216 ILE A N 1
ATOM 1744 C CA . ILE A 1 216 ? -7.716 -6.923 13.723 1.00 94.50 216 ILE A CA 1
ATOM 1745 C C . ILE A 1 216 ? -7.304 -5.976 14.850 1.00 94.50 216 ILE A C 1
ATOM 1747 O O . ILE A 1 216 ? -6.210 -6.117 15.379 1.00 94.50 216 ILE A O 1
ATOM 1751 N N . ILE A 1 217 ? -8.167 -5.040 15.256 1.00 94.44 217 ILE A N 1
ATOM 1752 C CA . ILE A 1 217 ? -7.884 -4.129 16.374 1.00 94.44 217 ILE A CA 1
ATOM 1753 C C . ILE A 1 217 ? -7.797 -4.899 17.695 1.00 94.44 217 ILE A C 1
ATOM 1755 O O . ILE A 1 217 ? -6.851 -4.699 18.457 1.00 94.44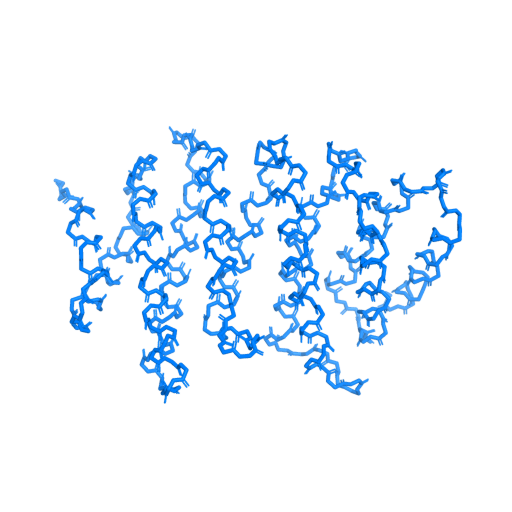 217 ILE A O 1
ATOM 1759 N N . ASP A 1 218 ? -8.754 -5.794 17.943 1.00 92.81 218 ASP A N 1
ATOM 1760 C CA . ASP A 1 218 ? -8.797 -6.640 19.136 1.00 92.81 218 ASP A CA 1
ATOM 1761 C C . ASP A 1 218 ? -7.508 -7.460 19.248 1.00 92.81 218 ASP A C 1
ATOM 1763 O O . ASP A 1 218 ? -6.747 -7.316 20.205 1.00 92.81 218 ASP A O 1
ATOM 1767 N N . ARG A 1 219 ? -7.175 -8.186 18.179 1.00 90.94 219 ARG A N 1
ATOM 1768 C CA . ARG A 1 219 ? -5.975 -9.018 18.103 1.00 90.94 219 ARG A CA 1
ATOM 1769 C C . ARG A 1 219 ? -4.675 -8.222 18.251 1.00 90.94 219 ARG A C 1
ATOM 1771 O O . ARG A 1 219 ? -3.788 -8.623 18.999 1.00 90.94 219 ARG A O 1
ATOM 1778 N N . THR A 1 220 ? -4.561 -7.068 17.597 1.00 90.62 220 THR A N 1
ATOM 1779 C CA . THR A 1 220 ? -3.394 -6.186 17.751 1.00 90.62 220 THR A CA 1
ATOM 1780 C C . THR A 1 220 ? -3.225 -5.733 19.196 1.00 90.62 220 THR A C 1
ATOM 1782 O O . THR A 1 220 ? -2.122 -5.778 19.734 1.00 90.62 220 THR A O 1
ATOM 1785 N N . SER A 1 221 ? -4.310 -5.344 19.865 1.00 89.06 221 SER A N 1
ATOM 1786 C CA . SER A 1 221 ? -4.239 -4.908 21.263 1.00 89.06 221 SER A CA 1
ATOM 1787 C C . SER A 1 221 ? -3.954 -6.029 22.268 1.00 89.06 221 SER A C 1
ATOM 1789 O O . SER A 1 221 ? -3.557 -5.747 23.394 1.00 89.06 221 SER A O 1
ATOM 1791 N N . GLU A 1 222 ? -4.127 -7.295 21.885 1.00 87.38 222 GLU A N 1
ATOM 1792 C CA . GLU A 1 222 ? -3.672 -8.435 22.685 1.00 87.38 222 GLU A CA 1
ATOM 1793 C C . GLU A 1 222 ? -2.162 -8.653 22.567 1.00 87.38 222 GLU A C 1
ATOM 1795 O O . GLU A 1 222 ? -1.524 -9.027 23.554 1.00 87.38 222 GLU A O 1
ATOM 1800 N N . LEU A 1 223 ? -1.593 -8.397 21.387 1.00 84.44 223 LEU A N 1
ATOM 1801 C CA . LEU A 1 223 ? -0.187 -8.657 21.069 1.00 84.44 223 LEU A CA 1
ATOM 1802 C C . LEU A 1 223 ? 0.749 -7.504 21.454 1.00 84.44 223 LEU A C 1
ATOM 1804 O O . LEU A 1 223 ? 1.910 -7.739 21.791 1.00 84.44 223 LEU A O 1
ATOM 1808 N N . ILE A 1 224 ? 0.270 -6.259 21.448 1.00 80.62 224 ILE A N 1
ATOM 1809 C CA . ILE A 1 224 ? 1.071 -5.114 21.893 1.00 80.62 224 ILE A CA 1
ATOM 1810 C C . ILE A 1 224 ? 1.152 -5.109 23.425 1.00 80.62 224 ILE A C 1
ATOM 1812 O O . ILE A 1 224 ? 0.135 -5.051 24.109 1.00 80.62 224 ILE A O 1
ATOM 1816 N N . LYS A 1 225 ? 2.377 -5.166 23.964 1.00 75.69 225 LYS A N 1
ATOM 1817 C CA . LYS A 1 225 ? 2.656 -5.208 25.417 1.00 75.69 225 LYS A CA 1
ATOM 1818 C C . LYS A 1 225 ? 3.452 -4.013 25.951 1.00 75.69 225 LYS A C 1
ATOM 1820 O O . LYS A 1 225 ? 3.765 -3.980 27.135 1.00 75.69 225 LYS A O 1
ATOM 1825 N N . LYS A 1 226 ? 3.818 -3.067 25.088 1.00 77.38 226 LYS A N 1
ATOM 1826 C CA . LYS A 1 226 ? 4.621 -1.879 25.413 1.00 77.38 226 LYS A CA 1
ATOM 1827 C C . LYS A 1 226 ? 4.028 -0.657 24.719 1.00 77.38 226 LYS A C 1
ATOM 1829 O O . LYS A 1 226 ? 3.367 -0.814 23.688 1.00 77.38 226 LYS A O 1
ATOM 1834 N N . GLU A 1 227 ? 4.325 0.529 25.235 1.00 77.56 227 GLU A N 1
ATOM 1835 C CA . GLU A 1 227 ? 4.046 1.776 24.530 1.00 77.56 227 GLU A CA 1
ATOM 1836 C C . GLU A 1 227 ? 4.711 1.743 23.141 1.00 77.56 227 GLU A C 1
ATOM 1838 O O . GLU A 1 227 ? 5.882 1.382 22.985 1.00 77.56 227 GLU A O 1
ATOM 1843 N N . SER A 1 228 ? 3.931 2.046 22.106 1.00 81.62 228 SER A N 1
ATOM 1844 C CA . SER A 1 228 ? 4.384 2.056 20.715 1.00 81.62 228 SER A CA 1
ATOM 1845 C C . SER A 1 228 ? 3.500 2.994 19.901 1.00 81.62 228 SER A C 1
ATOM 1847 O O . SER A 1 228 ? 2.317 3.171 20.196 1.00 81.62 228 SER A O 1
ATOM 1849 N N . VAL A 1 229 ? 4.050 3.553 18.822 1.00 87.19 229 VAL A N 1
ATOM 1850 C CA . VAL A 1 229 ? 3.320 4.428 17.887 1.00 87.19 229 VAL A CA 1
ATOM 1851 C C . VAL A 1 229 ? 2.072 3.734 17.327 1.00 87.19 229 VAL A C 1
ATOM 1853 O O . VAL A 1 229 ? 1.060 4.387 17.071 1.00 87.19 229 VAL A O 1
ATOM 1856 N N . ILE A 1 230 ? 2.098 2.402 17.208 1.00 89.19 230 ILE A N 1
ATOM 1857 C CA . ILE A 1 230 ? 0.943 1.607 16.770 1.00 89.19 230 ILE A CA 1
ATOM 1858 C C . ILE A 1 230 ? -0.261 1.822 17.692 1.00 89.19 230 ILE A C 1
ATOM 1860 O O . ILE A 1 230 ? -1.382 1.931 17.202 1.00 89.19 230 ILE A O 1
ATOM 1864 N N . VAL A 1 231 ? -0.046 1.939 19.007 1.00 89.25 231 VAL A N 1
ATOM 1865 C CA . VAL A 1 231 ? -1.122 2.157 19.984 1.00 89.25 231 VAL A CA 1
ATOM 1866 C C . VAL A 1 231 ? -1.854 3.466 19.679 1.00 89.25 231 VAL A C 1
ATOM 1868 O O . VAL A 1 231 ? -3.082 3.472 19.609 1.00 89.25 231 VAL A O 1
ATOM 1871 N N . ILE A 1 232 ? -1.118 4.547 19.391 1.00 90.62 232 ILE A N 1
ATOM 1872 C CA . ILE A 1 232 ? -1.686 5.852 19.004 1.00 90.62 232 ILE A CA 1
ATOM 1873 C C . ILE A 1 232 ? -2.548 5.716 17.742 1.00 90.62 232 ILE A C 1
ATOM 1875 O O . ILE A 1 232 ? -3.674 6.216 17.699 1.00 90.62 232 ILE A O 1
ATOM 1879 N N . ILE A 1 233 ? -2.038 5.034 16.713 1.00 93.44 233 ILE A N 1
ATOM 1880 C CA . ILE A 1 233 ? -2.750 4.868 15.438 1.00 93.44 233 ILE A CA 1
ATOM 1881 C C . ILE A 1 233 ? -4.025 4.039 15.639 1.00 93.44 233 ILE A C 1
ATOM 1883 O O . ILE A 1 233 ? -5.099 4.423 15.173 1.00 93.44 233 ILE A O 1
ATOM 1887 N N . VAL A 1 234 ? -3.940 2.934 16.383 1.00 93.69 234 VAL A N 1
ATOM 1888 C CA . VAL A 1 234 ? -5.099 2.090 16.699 1.00 93.69 234 VAL A CA 1
ATOM 1889 C C . VAL A 1 234 ? -6.141 2.873 17.498 1.00 93.69 234 VAL A C 1
ATOM 1891 O O . VAL A 1 234 ? -7.326 2.774 17.185 1.00 93.69 234 VAL A O 1
ATOM 1894 N N . PHE A 1 235 ? -5.738 3.717 18.452 1.00 92.44 235 PHE A N 1
ATOM 1895 C CA . PHE A 1 235 ? -6.668 4.606 19.157 1.00 92.44 235 PHE A CA 1
ATOM 1896 C C . PHE A 1 235 ? -7.396 5.573 18.229 1.00 92.44 235 PHE A C 1
ATOM 1898 O O . PHE A 1 235 ? -8.609 5.737 18.350 1.00 92.44 235 PHE A O 1
ATOM 1905 N N . ARG A 1 236 ? -6.689 6.195 17.279 1.00 93.56 236 ARG A N 1
ATOM 1906 C CA . ARG A 1 236 ? -7.319 7.076 16.281 1.00 93.56 236 ARG A CA 1
ATOM 1907 C C . ARG A 1 236 ? -8.364 6.324 15.460 1.00 93.56 236 ARG A C 1
ATOM 1909 O O . ARG A 1 236 ? -9.454 6.846 15.232 1.00 93.56 236 ARG A O 1
ATOM 1916 N N . ILE A 1 237 ? -8.064 5.085 15.070 1.00 95.19 237 ILE A N 1
ATOM 1917 C CA . ILE A 1 237 ? -9.011 4.220 14.360 1.00 95.19 237 ILE A CA 1
ATOM 1918 C C . ILE A 1 237 ? -10.211 3.876 15.251 1.00 95.19 237 ILE A C 1
ATOM 1920 O O . ILE A 1 237 ? -11.344 4.022 14.802 1.00 95.19 237 ILE A O 1
ATOM 1924 N N . ILE A 1 238 ? -9.996 3.481 16.512 1.00 94.62 238 ILE A N 1
ATOM 1925 C CA . ILE A 1 238 ? -11.073 3.209 17.481 1.00 94.62 238 ILE A CA 1
ATOM 1926 C C . ILE A 1 238 ? -11.994 4.424 17.610 1.00 94.62 238 ILE A C 1
ATOM 1928 O O . ILE A 1 238 ? -13.206 4.287 17.457 1.00 94.62 238 ILE A O 1
ATOM 1932 N N . ASN A 1 239 ? -11.432 5.615 17.821 1.00 92.75 239 ASN A N 1
ATOM 1933 C CA . ASN A 1 239 ? -12.203 6.850 17.949 1.00 92.75 239 ASN A CA 1
ATOM 1934 C C . ASN A 1 239 ? -13.013 7.131 16.685 1.00 92.75 239 ASN A C 1
ATOM 1936 O O . ASN A 1 239 ? -14.208 7.411 16.772 1.00 92.75 239 ASN A O 1
ATOM 1940 N N . LYS A 1 240 ? -12.394 6.987 15.507 1.00 92.44 240 LYS A N 1
ATOM 1941 C CA . LYS A 1 240 ? -13.091 7.157 14.231 1.00 92.44 240 LYS A CA 1
ATOM 1942 C C . LYS A 1 240 ? -14.267 6.193 14.101 1.00 92.44 240 LYS A C 1
ATOM 1944 O O . LYS A 1 240 ? -15.346 6.611 13.703 1.00 92.44 240 LYS A O 1
ATOM 1949 N N . MET A 1 241 ? -14.068 4.933 14.481 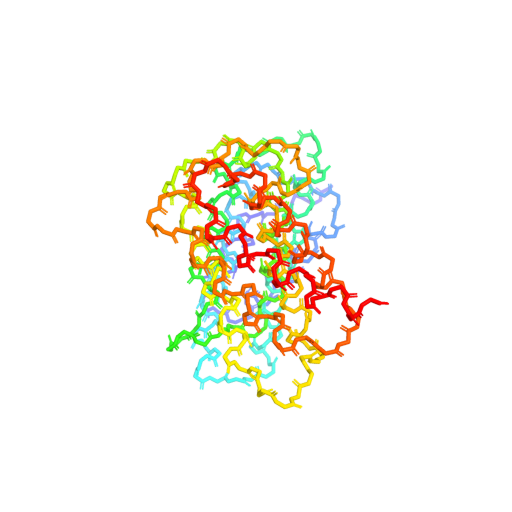1.00 91.19 241 MET A N 1
ATOM 1950 C CA . MET A 1 241 ? -15.093 3.895 14.422 1.00 91.19 241 MET A CA 1
ATOM 1951 C C . MET A 1 241 ? -16.231 4.116 15.411 1.00 91.19 241 MET A C 1
ATOM 1953 O O . MET A 1 241 ? -17.387 3.870 15.076 1.00 91.19 241 MET A O 1
ATOM 1957 N N . ILE A 1 242 ? -15.934 4.596 16.617 1.00 91.56 242 ILE A N 1
ATOM 1958 C CA . ILE A 1 242 ? -16.963 4.972 17.588 1.00 91.56 242 ILE A CA 1
ATOM 1959 C C . ILE A 1 242 ? -17.796 6.123 17.026 1.00 91.56 242 ILE A C 1
ATOM 1961 O O . ILE A 1 242 ? -19.016 6.023 17.022 1.00 91.56 242 ILE A O 1
ATOM 1965 N N . ILE A 1 243 ? -17.156 7.173 16.500 1.00 89.00 243 ILE A N 1
ATOM 1966 C CA . ILE A 1 243 ? -17.856 8.327 15.918 1.00 89.00 243 ILE A CA 1
ATOM 1967 C C . ILE A 1 243 ? -18.757 7.897 14.760 1.00 89.00 243 ILE A C 1
ATOM 1969 O O . ILE A 1 243 ? -19.890 8.357 14.676 1.00 89.00 243 ILE A O 1
ATOM 1973 N N . THR A 1 244 ? -18.280 7.014 13.878 1.00 87.12 244 THR A N 1
ATOM 1974 C CA . THR A 1 244 ? -19.084 6.577 12.734 1.00 87.12 244 THR A CA 1
ATOM 1975 C C . THR A 1 244 ? -20.223 5.652 13.143 1.00 87.12 244 THR A C 1
ATOM 1977 O O . THR A 1 244 ? -21.299 5.786 12.584 1.00 87.12 244 THR A O 1
ATOM 1980 N N . THR A 1 245 ? -20.031 4.748 14.113 1.00 86.94 245 THR A N 1
ATOM 1981 C CA . THR A 1 245 ? -20.985 3.655 14.406 1.00 86.94 245 THR A CA 1
ATOM 1982 C C . THR A 1 245 ? -21.812 3.814 15.687 1.00 86.94 245 THR A C 1
ATOM 1984 O O . THR A 1 245 ? -22.631 2.939 15.984 1.00 86.94 245 THR A O 1
ATOM 1987 N N . CYS A 1 246 ? -21.637 4.902 16.449 1.00 84.00 246 CYS A N 1
ATOM 1988 C CA . CYS A 1 246 ? -22.258 5.084 17.769 1.00 84.00 246 CYS A CA 1
ATOM 1989 C C . CYS A 1 246 ? -23.787 4.980 17.773 1.00 84.00 246 CYS A C 1
ATOM 1991 O O . CYS A 1 246 ? -24.349 4.470 18.742 1.00 84.00 246 CYS A O 1
ATOM 1993 N N . THR A 1 247 ? -24.450 5.416 16.703 1.00 84.44 247 THR A N 1
ATOM 1994 C CA . THR A 1 247 ? -25.915 5.391 16.583 1.00 84.44 247 THR A CA 1
ATOM 1995 C C . THR A 1 247 ? -26.462 4.063 16.070 1.00 84.44 247 THR A C 1
ATOM 1997 O O . THR A 1 247 ? -27.628 3.763 16.302 1.00 84.44 247 THR A O 1
ATOM 2000 N N . GLU A 1 248 ? -25.632 3.247 15.418 1.00 84.06 248 GLU A N 1
ATOM 2001 C CA . GLU A 1 248 ? -26.081 2.050 14.696 1.00 84.06 248 GLU A CA 1
ATOM 2002 C C . GLU A 1 248 ? -25.918 0.765 15.514 1.00 84.06 248 GLU A C 1
ATOM 2004 O O . GLU A 1 248 ? -26.768 -0.123 15.478 1.00 84.06 248 GLU A O 1
ATOM 2009 N N . ASN A 1 249 ? -24.813 0.621 16.258 1.00 85.00 249 ASN A N 1
ATOM 2010 C CA . ASN A 1 249 ? -24.509 -0.637 16.942 1.00 85.00 249 ASN A CA 1
ATOM 2011 C C . ASN A 1 249 ? -23.805 -0.424 18.288 1.00 85.00 249 ASN A C 1
ATOM 2013 O O . ASN A 1 249 ? -22.578 -0.484 18.405 1.00 85.00 249 ASN A O 1
ATOM 2017 N N . PHE A 1 250 ? -24.600 -0.262 19.351 1.00 87.06 250 PHE A N 1
ATOM 2018 C CA . PHE A 1 250 ? -24.070 -0.036 20.700 1.00 87.06 250 PHE A CA 1
ATOM 2019 C C . PHE A 1 250 ? -23.166 -1.185 21.189 1.00 87.06 250 PHE A C 1
ATOM 2021 O O . PHE A 1 250 ? -22.191 -0.946 21.903 1.00 87.06 250 PHE A O 1
ATOM 2028 N N . LYS A 1 251 ? -23.466 -2.444 20.822 1.00 89.62 251 LYS A N 1
ATOM 2029 C CA . LYS A 1 251 ? -22.674 -3.611 21.252 1.00 89.62 251 LYS A CA 1
ATOM 2030 C C . LYS A 1 251 ? -21.278 -3.566 20.644 1.00 89.62 251 LYS A C 1
ATOM 2032 O O . LYS A 1 251 ? -20.304 -3.873 21.329 1.00 89.62 251 LYS A O 1
ATOM 2037 N N . PHE A 1 252 ? -21.191 -3.187 19.372 1.00 90.12 252 PHE A N 1
ATOM 2038 C CA . PHE A 1 252 ? -19.932 -2.990 18.668 1.00 90.12 252 PHE A CA 1
ATOM 2039 C C . PHE A 1 252 ? -19.104 -1.872 19.312 1.00 90.12 252 PHE A C 1
ATOM 2041 O O . PHE A 1 252 ? -17.948 -2.088 19.672 1.00 90.12 252 PHE A O 1
ATOM 2048 N N . VAL A 1 253 ? -19.726 -0.720 19.559 1.00 92.19 253 VAL A N 1
ATOM 2049 C CA . VAL A 1 253 ? -19.087 0.436 20.206 1.00 92.19 253 VAL A CA 1
ATOM 2050 C C . VAL A 1 253 ? -18.583 0.083 21.606 1.00 92.19 253 VAL A C 1
ATOM 2052 O O . VAL A 1 253 ? -17.447 0.394 21.950 1.00 92.19 253 VAL A O 1
ATOM 2055 N N . ASN A 1 254 ? -19.369 -0.648 22.400 1.00 92.31 254 ASN A N 1
ATOM 2056 C CA . ASN A 1 254 ? -18.949 -1.106 23.725 1.00 92.31 254 ASN A CA 1
ATOM 2057 C C . ASN A 1 254 ? -17.706 -2.017 23.654 1.00 92.31 254 ASN A C 1
ATOM 2059 O O . ASN A 1 254 ? -16.803 -1.903 24.481 1.00 92.31 254 ASN A O 1
ATOM 2063 N N . LYS A 1 255 ? -17.604 -2.892 22.640 1.00 94.00 255 LYS A N 1
ATOM 2064 C CA . LYS A 1 255 ? -16.382 -3.686 22.418 1.00 94.00 255 LYS A CA 1
ATOM 2065 C C . LYS A 1 255 ? -15.181 -2.799 22.085 1.00 94.00 255 LYS A C 1
ATOM 2067 O O . LYS A 1 255 ? -14.120 -2.999 22.667 1.00 94.00 255 LYS A O 1
ATOM 2072 N N . LEU A 1 256 ? -15.351 -1.802 21.217 1.00 94.25 256 LEU A N 1
ATOM 2073 C CA . LEU A 1 256 ? -14.289 -0.845 20.890 1.00 94.25 256 LEU A CA 1
ATOM 2074 C C . LEU A 1 256 ? -13.813 -0.058 22.116 1.00 94.25 256 LEU A C 1
ATOM 2076 O O . LEU A 1 256 ? -12.609 0.080 22.311 1.00 94.25 256 LEU A O 1
ATOM 2080 N N . ILE A 1 257 ? -14.735 0.393 22.973 1.00 93.62 257 ILE A N 1
ATOM 2081 C CA . ILE A 1 257 ? -14.401 1.083 24.228 1.00 93.62 257 ILE A CA 1
ATOM 2082 C C . ILE A 1 257 ? -13.576 0.171 25.140 1.00 93.62 257 ILE A C 1
ATOM 2084 O O . ILE A 1 257 ? -12.552 0.602 25.662 1.00 93.62 257 ILE A O 1
ATOM 2088 N N . LYS A 1 258 ? -13.963 -1.102 25.301 1.00 93.81 258 LYS A N 1
ATOM 2089 C CA . LYS A 1 258 ? -13.193 -2.069 26.103 1.00 93.81 258 LYS A CA 1
ATOM 2090 C C . LYS A 1 258 ? -11.775 -2.270 25.571 1.00 93.81 258 LYS A C 1
ATOM 2092 O O . LYS A 1 258 ? -10.834 -2.298 26.360 1.00 93.81 258 LYS A O 1
ATOM 2097 N N . ILE A 1 259 ? -11.619 -2.380 24.250 1.00 93.50 259 ILE A N 1
ATOM 2098 C CA . ILE A 1 259 ? -10.297 -2.487 23.622 1.00 93.50 259 ILE A CA 1
ATOM 2099 C C . ILE A 1 259 ? -9.485 -1.209 23.860 1.00 93.50 259 ILE A C 1
ATOM 2101 O O . ILE A 1 259 ? -8.317 -1.291 24.233 1.00 93.50 259 ILE A O 1
ATOM 2105 N N . GLY A 1 260 ? -10.109 -0.038 23.709 1.00 91.06 260 GLY A N 1
ATOM 2106 C CA . GLY A 1 260 ? -9.491 1.249 24.013 1.00 91.06 260 GLY A CA 1
ATOM 2107 C C . GLY A 1 260 ? -8.991 1.314 25.456 1.00 91.06 260 GLY A C 1
ATOM 2108 O O . GLY A 1 260 ? -7.824 1.597 25.676 1.00 91.06 260 GLY A O 1
ATOM 2109 N N . ILE A 1 261 ? -9.820 0.957 26.440 1.00 90.94 261 ILE A N 1
ATOM 2110 C CA . ILE A 1 261 ? -9.413 0.921 27.855 1.00 90.94 261 ILE A CA 1
ATOM 2111 C C . ILE A 1 261 ? -8.217 -0.018 28.063 1.00 90.94 261 ILE A C 1
ATOM 2113 O O . ILE A 1 261 ? -7.269 0.359 28.744 1.00 90.94 261 ILE A O 1
ATOM 2117 N N . ARG A 1 262 ? -8.210 -1.209 27.443 1.00 88.75 262 ARG A N 1
ATOM 2118 C CA . ARG A 1 262 ? -7.065 -2.136 27.512 1.00 88.75 262 ARG A CA 1
ATOM 2119 C C . ARG A 1 262 ? -5.779 -1.497 26.983 1.00 88.75 262 ARG A C 1
ATOM 2121 O O . ARG A 1 262 ? -4.733 -1.654 27.599 1.00 88.75 262 ARG A O 1
ATOM 2128 N N . LEU A 1 263 ? -5.858 -0.778 25.866 1.00 86.62 263 LEU A N 1
ATOM 2129 C CA . LEU A 1 263 ? -4.714 -0.074 25.288 1.00 86.62 263 LEU A CA 1
ATOM 2130 C C . LEU A 1 263 ? -4.262 1.127 26.137 1.00 86.62 263 LEU A C 1
ATOM 2132 O O . LEU A 1 263 ? -3.079 1.445 26.120 1.00 86.62 263 LEU A O 1
ATOM 2136 N N . MET A 1 264 ? -5.162 1.774 26.892 1.00 85.19 264 MET A N 1
ATOM 2137 C CA . MET A 1 264 ? -4.816 2.926 27.746 1.00 85.19 264 MET A CA 1
ATOM 2138 C C . MET A 1 264 ? -3.900 2.524 28.900 1.00 85.19 264 MET A C 1
ATOM 2140 O O . MET A 1 264 ? -3.117 3.341 29.351 1.00 85.19 264 MET A O 1
ATOM 2144 N N . VAL A 1 265 ? -3.976 1.272 29.357 1.00 80.44 265 VAL A N 1
ATOM 2145 C CA . VAL A 1 265 ? -3.109 0.740 30.424 1.00 80.44 265 VAL A CA 1
ATOM 2146 C C . VAL A 1 265 ? -1.650 0.580 29.961 1.00 80.44 265 VAL A C 1
ATOM 2148 O O . VAL A 1 265 ? -0.764 0.394 30.787 1.00 80.44 265 VAL A O 1
ATOM 2151 N N . LEU A 1 266 ? -1.393 0.621 28.648 1.00 69.75 266 LEU A N 1
ATOM 2152 C CA . LEU A 1 266 ? -0.051 0.509 28.062 1.00 69.75 266 LEU A CA 1
ATOM 2153 C C . LEU A 1 266 ? 0.633 1.868 27.826 1.00 69.75 266 LEU A C 1
ATOM 2155 O O . LEU A 1 266 ? 1.781 1.872 27.379 1.00 69.75 266 LEU A O 1
ATOM 2159 N N . PHE A 1 267 ? -0.080 2.971 28.074 1.00 59.47 267 PHE A N 1
ATOM 2160 C CA . PHE A 1 267 ? 0.455 4.332 28.161 1.00 59.47 267 PHE A CA 1
ATOM 2161 C C . PHE A 1 267 ? 0.831 4.654 29.607 1.00 59.47 267 PHE A C 1
ATOM 2163 O O . PHE A 1 267 ? 1.831 5.376 29.796 1.00 59.47 267 PHE A O 1
#

Sequence (267 aa):
MSSFDIGKIVSSLSSTKIKERNDALNSLETVTLSKFRLNSKQFRLLSSAVLKLIEHESRIYMNNKSTTVDSRLSQASYYLRLLTEKSIEDTRVNLKHKTYLDLVLGIKDQYYIGDDEILPPCSIDFIKTISSILNLEYVKEHLNTKDWCLIFNFLVKLINTILDNSDASITISGSNEKLLTDSYTALQNLLQCENNMSVNYLHMYDNDNYFKLLRIIDRTSELIKKESVIVIIVFRIINKMIITTCTENFKFVNKLIKIGIRLMVLF

InterPro domains:
  IPR021668 Telomere-length maintenance and DNA damage repair [PF11640] (8-148)
  IPR021668 Telomere-length maintenance and DNA damage repair [SM01342] (1-150)

pLDDT: mean 89.39, std 9.93, range [38.69, 98.44]

Radius of gyration: 19.76 Å; chains: 1; bounding box: 48×42×54 Å

Secondary structure (DSSP, 8-state):
-----HHHHHHHHT-S-HHHHHHHHHHHHHHHHSS----HHHHHHHHHHHHHHHHHHHHHHHH---HHHHHHHHHHHHHHHHHHHHHHH-TTS---HHHHHHHHHHHHHHSEETTTEE-HHHHHHHHHHHHHHHH-HHHHHT--HHHHHHHHHHHHHHHHHHHHSS-TTS---THHHHHHHHHHHHHHHHTTTTSSS-TTGGGGTGGGHHHHHHHHHHHHHHH--S--HHHHHHHHHHHHHHHHHTTT-HHHHHHHHHHHHHHHTT-

Foldseek 3Di:
DDDLPLVQLLVLLLDPDPVSVVVSLVSLVCCLPDPDDDAQVSLLSNLVSLLNSLVVLLVVCVVPVDPVSLVSNLSSLQSSLSSLVVCLPPPVHDHQLVSLLVSLVSLLVSQADDPRHGPLSNLLSSLSSLLSSLLDPNNLLPDDLVSLVSNLVSLLVQLVVLLVPDDLPDQQDDPSLSSNLSSLSSVCSNLVLVDPDRSCLVSCVPPVVVVSLLVSLQSVLSRHDADDVSLVSSLSVLVSSCSSCVVPDVPSNVSSVVSNVSSVVRD